Protein AF-A0A952VHV8-F1 (afdb_monomer_lite)

Structure (mmCIF, N/CA/C/O backbone):
data_AF-A0A952VHV8-F1
#
_entry.id   AF-A0A952VHV8-F1
#
loop_
_atom_site.group_PDB
_atom_site.id
_atom_site.type_symbol
_atom_site.label_atom_id
_atom_site.label_alt_id
_atom_site.label_comp_id
_atom_site.label_asym_id
_atom_site.label_entity_id
_atom_site.label_seq_id
_atom_site.pdbx_PDB_ins_code
_atom_site.Cartn_x
_atom_site.Cartn_y
_atom_site.Cartn_z
_atom_site.occupancy
_atom_site.B_iso_or_equiv
_atom_site.auth_seq_id
_atom_site.auth_comp_id
_atom_site.auth_asym_id
_atom_site.auth_atom_id
_atom_site.pdbx_PDB_model_num
ATOM 1 N N . MET A 1 1 ? 63.352 -6.895 6.132 1.00 47.59 1 MET A N 1
ATOM 2 C CA . MET A 1 1 ? 62.675 -5.693 6.660 1.00 47.59 1 MET A CA 1
ATOM 3 C C . MET A 1 1 ? 61.220 -6.071 6.892 1.00 47.59 1 MET A C 1
ATOM 5 O O . MET A 1 1 ? 60.550 -6.477 5.952 1.00 47.59 1 MET A O 1
ATOM 9 N N . THR A 1 2 ? 60.814 -6.186 8.151 1.00 47.06 2 THR A N 1
ATOM 10 C CA . THR A 1 2 ? 59.639 -6.957 8.587 1.00 47.06 2 THR A CA 1
ATOM 11 C C . THR A 1 2 ? 58.365 -6.109 8.558 1.00 47.06 2 THR A C 1
ATOM 13 O O . THR A 1 2 ? 58.356 -4.960 8.984 1.00 47.06 2 THR A O 1
ATOM 16 N N . ILE A 1 3 ? 57.252 -6.713 8.123 1.00 51.38 3 ILE A N 1
ATOM 17 C CA . ILE A 1 3 ? 55.884 -6.143 8.030 1.00 51.38 3 ILE A CA 1
ATOM 18 C C . ILE A 1 3 ? 55.416 -5.441 9.331 1.00 51.38 3 ILE A C 1
ATOM 20 O O . ILE A 1 3 ? 54.498 -4.625 9.322 1.00 51.38 3 ILE A O 1
ATOM 24 N N . ARG A 1 4 ? 56.085 -5.717 10.455 1.00 50.25 4 ARG A N 1
ATOM 25 C CA . ARG A 1 4 ? 55.795 -5.193 11.791 1.00 50.25 4 ARG A CA 1
ATOM 26 C C . ARG A 1 4 ? 56.150 -3.709 11.976 1.00 50.25 4 ARG A C 1
ATOM 28 O O . ARG A 1 4 ? 55.466 -3.045 12.747 1.00 50.25 4 ARG A O 1
ATOM 35 N N . GLU A 1 5 ? 57.134 -3.168 11.254 1.00 53.62 5 GLU A N 1
ATOM 36 C CA . GLU A 1 5 ? 57.463 -1.726 11.311 1.00 53.62 5 GLU A CA 1
ATOM 37 C C . GLU A 1 5 ? 56.437 -0.866 10.552 1.00 53.62 5 GLU A C 1
ATOM 39 O O . GLU A 1 5 ? 56.162 0.270 10.937 1.00 53.62 5 GLU A O 1
ATOM 44 N N . ASN A 1 6 ? 55.748 -1.451 9.565 1.00 54.97 6 ASN A N 1
ATOM 45 C CA . ASN A 1 6 ? 54.695 -0.783 8.795 1.00 54.97 6 ASN A CA 1
ATOM 46 C C . ASN A 1 6 ? 53.305 -0.803 9.463 1.00 54.97 6 ASN A C 1
ATOM 48 O O . ASN A 1 6 ? 52.358 -0.236 8.925 1.00 54.97 6 ASN A O 1
ATOM 52 N N . ALA A 1 7 ? 53.140 -1.422 10.633 1.00 56.94 7 ALA A N 1
ATOM 53 C CA . ALA A 1 7 ? 51.842 -1.451 11.315 1.00 56.94 7 ALA A CA 1
ATOM 54 C C . ALA A 1 7 ? 51.531 -0.141 12.065 1.00 56.94 7 ALA A C 1
ATOM 56 O O . ALA A 1 7 ? 50.366 0.221 12.238 1.00 56.94 7 ALA A O 1
ATOM 57 N N . ASN A 1 8 ? 52.564 0.588 12.501 1.00 60.81 8 ASN A N 1
ATOM 58 C CA . ASN A 1 8 ? 52.384 1.786 13.319 1.00 60.81 8 ASN A CA 1
ATOM 59 C C . ASN A 1 8 ? 51.885 2.979 12.499 1.00 60.81 8 ASN A C 1
ATOM 61 O O . ASN A 1 8 ? 50.952 3.648 12.933 1.00 60.81 8 ASN A O 1
ATOM 65 N N . TRP A 1 9 ? 52.420 3.211 11.295 1.00 66.44 9 TRP A N 1
ATOM 66 C CA . TRP A 1 9 ? 51.916 4.290 10.435 1.00 66.44 9 TRP A CA 1
ATOM 67 C C . TRP A 1 9 ? 50.469 4.028 9.996 1.00 66.44 9 TRP A C 1
ATOM 69 O O . TRP A 1 9 ? 49.661 4.951 9.986 1.00 66.44 9 TRP A O 1
ATOM 79 N N . LEU A 1 10 ? 50.105 2.763 9.745 1.00 59.84 10 LEU A N 1
ATOM 80 C CA . LEU A 1 10 ? 48.733 2.379 9.414 1.00 59.84 10 LEU A CA 1
ATOM 81 C C . LEU A 1 10 ? 47.762 2.677 10.566 1.00 59.84 10 LEU A C 1
ATOM 83 O O . LEU A 1 10 ? 46.643 3.128 10.333 1.00 59.84 10 LEU A O 1
ATOM 87 N N . ARG A 1 11 ? 48.201 2.480 11.818 1.00 62.91 11 ARG A N 1
ATOM 88 C CA . ARG A 1 11 ? 47.434 2.875 13.009 1.00 62.91 11 ARG A CA 1
ATOM 89 C C . ARG A 1 11 ? 47.270 4.389 13.104 1.00 62.91 11 ARG A C 1
ATOM 91 O O . ARG A 1 11 ? 46.178 4.837 13.427 1.00 62.91 11 ARG A O 1
ATOM 98 N N . TYR A 1 12 ? 48.303 5.171 12.798 1.00 70.31 12 TYR A N 1
ATOM 99 C CA . TYR A 1 12 ? 48.188 6.633 12.770 1.00 70.31 12 TYR A CA 1
ATOM 100 C C . TYR A 1 12 ? 47.233 7.117 11.678 1.00 70.31 12 TYR A C 1
ATOM 102 O O . TYR A 1 12 ? 46.387 7.960 11.951 1.00 70.31 12 TYR A O 1
ATOM 110 N N . VAL A 1 13 ? 47.301 6.542 10.476 1.00 71.44 13 VAL A N 1
ATOM 111 C CA . VAL A 1 13 ? 46.358 6.850 9.391 1.00 71.44 13 VAL A CA 1
ATOM 112 C C . VAL A 1 13 ? 44.932 6.485 9.798 1.00 71.44 13 VAL A C 1
ATOM 114 O O . VAL A 1 13 ? 44.026 7.294 9.624 1.00 71.44 13 VAL A O 1
ATOM 117 N N . PHE A 1 14 ? 44.736 5.320 10.421 1.00 71.38 14 PHE A N 1
ATOM 118 C CA . PHE A 1 14 ? 43.434 4.904 10.939 1.00 71.38 14 PHE A CA 1
ATOM 119 C C . PHE A 1 14 ? 42.884 5.890 11.979 1.00 71.38 14 PHE A C 1
ATOM 121 O O . PHE A 1 14 ? 41.736 6.310 11.857 1.00 71.38 14 PHE A O 1
ATOM 128 N N . TRP A 1 15 ? 43.702 6.307 12.952 1.00 70.94 15 TRP A N 1
ATOM 129 C CA . TRP A 1 15 ? 43.297 7.270 13.981 1.00 70.94 15 TRP A CA 1
ATOM 130 C C . TRP A 1 15 ? 43.052 8.679 13.429 1.00 70.94 15 TRP A C 1
ATOM 132 O O . TRP A 1 15 ? 42.123 9.349 13.869 1.00 70.94 15 TRP A O 1
ATOM 142 N N . CYS A 1 16 ? 43.812 9.123 12.426 1.00 68.69 16 CYS A N 1
ATOM 143 C CA . CYS A 1 16 ? 43.545 10.389 11.744 1.00 68.69 16 CYS A CA 1
ATOM 144 C C . CYS A 1 16 ? 42.233 10.342 10.946 1.00 68.69 16 CYS A C 1
ATOM 146 O O . CYS A 1 16 ? 41.473 11.309 10.966 1.00 68.69 16 CYS A O 1
ATOM 148 N N . CYS A 1 17 ? 41.925 9.221 10.285 1.00 67.75 17 CYS A N 1
ATOM 149 C CA . CYS A 1 17 ? 40.662 9.043 9.568 1.00 67.75 17 CYS A CA 1
ATOM 150 C C . CYS A 1 17 ? 39.460 8.978 10.519 1.00 67.75 17 CYS A C 1
ATOM 152 O O . CYS A 1 17 ? 38.445 9.618 10.248 1.00 67.75 17 CYS A O 1
ATOM 154 N N . THR A 1 18 ? 39.561 8.260 11.642 1.00 65.38 18 THR A N 1
ATOM 155 C CA . THR A 1 18 ? 38.481 8.212 12.641 1.00 65.38 18 THR A CA 1
ATOM 156 C C . THR A 1 18 ? 38.291 9.549 13.347 1.00 65.38 18 THR A C 1
ATOM 158 O O . THR A 1 18 ? 37.149 9.946 13.563 1.00 65.38 18 THR A O 1
ATOM 161 N N . PHE A 1 19 ? 39.362 10.291 13.634 1.00 70.50 19 PHE A N 1
ATOM 162 C CA . PHE A 1 19 ? 39.258 11.634 14.209 1.00 70.50 19 PHE A CA 1
ATOM 163 C C . PHE A 1 19 ? 38.662 12.645 13.215 1.00 70.50 19 PHE A C 1
ATOM 165 O O . PHE A 1 19 ? 37.807 13.445 13.590 1.00 70.50 19 PHE A O 1
ATOM 172 N N . GLY A 1 20 ? 39.030 12.562 11.931 1.00 71.12 20 GLY A N 1
ATOM 173 C CA . GLY A 1 20 ? 38.427 13.367 10.864 1.00 71.12 20 GLY A CA 1
ATOM 174 C C . GLY A 1 20 ? 36.935 13.078 10.670 1.00 71.12 20 GLY A C 1
ATOM 175 O O . GLY A 1 20 ? 36.141 14.008 10.543 1.00 71.12 20 GLY A O 1
ATOM 176 N N . LEU A 1 21 ? 36.532 11.804 10.728 1.00 63.56 21 LEU A N 1
ATOM 177 C CA . LEU A 1 21 ? 35.125 11.389 10.696 1.00 63.56 21 LEU A CA 1
ATOM 178 C C . LEU A 1 21 ? 34.354 11.823 11.947 1.00 63.56 21 LEU A C 1
ATOM 180 O O . LEU A 1 21 ? 33.203 12.233 11.830 1.00 63.56 21 LEU A O 1
ATOM 184 N N . ALA A 1 22 ? 34.977 11.782 13.127 1.00 60.94 22 ALA A N 1
ATOM 185 C CA . ALA A 1 22 ? 34.370 12.267 14.364 1.00 60.94 22 ALA A CA 1
ATOM 186 C C . ALA A 1 22 ? 34.144 13.787 14.324 1.00 60.94 22 ALA A C 1
ATOM 188 O O . ALA A 1 22 ? 33.074 14.252 14.703 1.00 60.94 22 ALA A O 1
ATOM 189 N N . LEU A 1 23 ? 35.099 14.561 13.798 1.00 63.84 23 LEU A N 1
ATOM 190 C CA . LEU A 1 23 ? 34.943 16.005 13.596 1.00 63.84 23 LEU A CA 1
ATOM 191 C C . LEU A 1 23 ? 33.861 16.340 12.558 1.00 63.84 23 LEU A C 1
ATOM 193 O O . LEU A 1 23 ? 33.058 17.242 12.791 1.00 63.84 23 LEU A O 1
ATOM 197 N N . LEU A 1 24 ? 33.787 15.582 11.458 1.00 54.94 24 LEU A N 1
ATOM 198 C CA . LEU A 1 24 ? 32.719 15.700 10.456 1.00 54.94 24 LEU A CA 1
ATOM 199 C C . LEU A 1 24 ? 31.342 15.336 11.021 1.00 54.94 24 LEU A C 1
ATOM 201 O O . LEU A 1 24 ? 30.353 15.980 10.678 1.00 54.94 24 LEU A O 1
ATOM 205 N N . ALA A 1 25 ? 31.267 14.330 11.893 1.00 55.31 25 ALA A N 1
ATOM 206 C CA . ALA A 1 25 ? 30.037 13.985 12.592 1.00 55.31 25 ALA A CA 1
ATOM 207 C C . ALA A 1 25 ? 29.630 15.111 13.554 1.00 55.31 25 ALA A C 1
ATOM 209 O O . ALA A 1 25 ? 28.488 15.548 13.514 1.00 55.31 25 ALA A O 1
ATOM 210 N N . ILE A 1 26 ? 30.562 15.657 14.342 1.00 54.91 26 ILE A N 1
ATOM 211 C CA . ILE A 1 26 ? 30.283 16.741 15.299 1.00 54.91 26 ILE A CA 1
ATOM 212 C C . ILE A 1 26 ? 29.841 18.033 14.590 1.00 54.91 26 ILE A C 1
ATOM 214 O O . ILE A 1 26 ? 28.918 18.688 15.065 1.00 54.91 26 ILE A O 1
ATOM 218 N N . GLN A 1 27 ? 30.426 18.386 13.438 1.00 53.28 27 GLN A N 1
ATOM 219 C CA . GLN A 1 27 ? 29.969 19.544 12.653 1.00 53.28 27 GLN A CA 1
ATOM 220 C C . GLN A 1 27 ? 28.573 19.353 12.038 1.00 53.28 27 GLN A C 1
ATOM 222 O O . GLN A 1 27 ? 27.850 20.334 11.882 1.00 53.28 27 GLN A O 1
ATOM 227 N N . ASN A 1 28 ? 28.170 18.116 11.728 1.00 47.66 28 ASN A N 1
ATOM 228 C CA . ASN A 1 28 ? 26.873 17.811 11.110 1.00 47.66 28 ASN A CA 1
ATOM 229 C C . ASN A 1 28 ? 25.782 17.377 12.107 1.00 47.66 28 ASN A C 1
ATOM 231 O O . ASN A 1 28 ? 24.625 17.253 11.723 1.00 47.66 28 ASN A O 1
ATOM 235 N N . VAL A 1 29 ? 26.099 17.226 13.398 1.00 48.19 29 VAL A N 1
ATOM 236 C CA . VAL A 1 29 ? 25.110 17.027 14.482 1.00 48.19 29 VAL A CA 1
ATOM 237 C C . VAL A 1 29 ? 24.209 18.265 14.681 1.00 48.19 29 VAL A C 1
ATOM 239 O O . VAL A 1 29 ? 23.227 18.210 15.413 1.00 48.19 29 VAL A O 1
ATOM 242 N N . VAL A 1 30 ? 24.473 19.367 13.968 1.00 47.69 30 VAL A N 1
ATOM 243 C CA . VAL A 1 30 ? 23.582 20.540 13.893 1.00 47.69 30 VAL A CA 1
ATOM 244 C C . VAL A 1 30 ? 22.487 20.397 12.816 1.00 47.69 30 VAL A C 1
ATOM 246 O O . VAL A 1 30 ? 21.531 21.169 12.826 1.00 47.69 30 VAL A O 1
ATOM 249 N N . SER A 1 31 ? 22.540 19.399 11.924 1.00 46.44 31 SER A N 1
ATOM 250 C CA . SER A 1 31 ? 21.459 19.137 10.962 1.00 46.44 31 SER A CA 1
ATOM 251 C C . SER A 1 31 ? 20.678 17.875 11.330 1.00 46.44 31 SER A C 1
ATOM 253 O O . SER A 1 31 ? 21.165 16.753 11.202 1.00 46.44 31 SER A O 1
ATOM 255 N N . SER A 1 32 ? 19.453 18.106 11.789 1.00 46.38 32 SER A N 1
ATOM 256 C CA . SER A 1 32 ? 18.410 17.131 12.101 1.00 46.38 32 SER A CA 1
ATOM 257 C C . SER A 1 32 ? 17.952 16.358 10.856 1.00 46.38 32 SER A C 1
ATOM 259 O O . SER A 1 32 ? 16.918 16.694 10.290 1.00 46.38 32 SER A O 1
ATOM 261 N N . ASP A 1 33 ? 18.684 15.322 10.444 1.00 48.97 33 ASP A N 1
ATOM 262 C CA . ASP A 1 33 ? 18.188 14.346 9.465 1.00 48.97 33 ASP A CA 1
ATOM 263 C C . ASP A 1 33 ? 18.567 12.907 9.862 1.00 48.97 33 ASP A C 1
ATOM 265 O O . ASP A 1 33 ? 19.739 12.512 9.871 1.00 48.97 33 ASP A O 1
ATOM 269 N N . ASP A 1 34 ? 17.535 12.095 10.119 1.00 51.19 34 ASP A N 1
ATOM 270 C CA . ASP A 1 34 ? 17.544 10.662 10.479 1.00 51.19 34 ASP A CA 1
ATOM 271 C C . ASP A 1 34 ? 18.253 9.729 9.478 1.00 51.19 34 ASP A C 1
ATOM 273 O O . ASP A 1 34 ? 18.330 8.507 9.670 1.00 51.19 34 ASP A O 1
ATOM 277 N N . ASP A 1 35 ? 18.763 10.269 8.377 1.00 51.81 35 ASP A N 1
ATOM 278 C CA . ASP A 1 35 ? 19.461 9.516 7.341 1.00 51.81 35 ASP A CA 1
ATOM 279 C C . ASP A 1 35 ? 20.982 9.494 7.541 1.00 51.81 35 ASP A C 1
ATOM 281 O O . ASP A 1 35 ? 21.644 8.533 7.135 1.00 51.81 35 ASP A O 1
ATOM 285 N N . ILE A 1 36 ? 21.547 10.458 8.274 1.00 53.34 36 ILE A N 1
ATOM 286 C CA . ILE A 1 36 ? 22.997 10.525 8.514 1.00 53.34 36 ILE A CA 1
ATOM 287 C C . ILE A 1 36 ? 23.440 9.426 9.492 1.00 53.34 36 ILE A C 1
ATOM 289 O O . ILE A 1 36 ? 24.459 8.765 9.264 1.00 53.34 36 ILE A O 1
ATOM 293 N N . GLY A 1 37 ? 22.636 9.131 10.520 1.00 52.41 37 GLY A N 1
ATOM 294 C CA . GLY A 1 37 ? 22.909 8.042 11.467 1.00 52.41 37 GLY A CA 1
ATOM 295 C C . GLY A 1 37 ? 22.991 6.662 10.798 1.00 52.41 37 GLY A C 1
ATOM 296 O O . GLY A 1 37 ? 23.842 5.843 11.150 1.00 52.41 37 GLY A O 1
ATOM 297 N N . LYS A 1 38 ? 22.177 6.423 9.761 1.00 51.12 38 LYS A N 1
ATOM 298 C CA . LYS A 1 38 ? 22.157 5.165 8.988 1.00 51.12 38 LYS A CA 1
ATOM 299 C C . LYS A 1 38 ? 23.387 5.011 8.090 1.00 51.12 38 LYS A C 1
ATOM 301 O O . LYS A 1 38 ? 23.905 3.900 7.934 1.00 51.12 38 LYS A O 1
ATOM 306 N N . ILE A 1 39 ? 23.872 6.119 7.525 1.00 54.97 39 ILE A N 1
ATOM 307 C CA . ILE A 1 39 ? 25.090 6.156 6.705 1.00 54.97 39 ILE A CA 1
ATOM 308 C C . ILE A 1 39 ? 26.315 5.895 7.587 1.00 54.97 39 ILE A C 1
ATOM 310 O O . ILE A 1 39 ? 27.121 5.019 7.269 1.00 54.97 39 ILE A O 1
ATOM 314 N N . ILE A 1 40 ? 26.414 6.576 8.733 1.00 57.31 40 ILE A N 1
ATOM 315 C CA . ILE A 1 40 ? 27.513 6.389 9.690 1.00 57.31 40 ILE A CA 1
ATOM 316 C C . ILE A 1 40 ? 27.512 4.958 10.240 1.00 57.31 40 ILE A C 1
ATOM 318 O O . ILE A 1 40 ? 28.560 4.314 10.248 1.00 57.31 40 ILE A O 1
ATOM 322 N N . GLY A 1 41 ? 26.348 4.420 10.618 1.00 55.06 41 GLY A N 1
ATOM 323 C CA . GLY A 1 41 ? 26.222 3.044 11.106 1.00 55.06 41 GLY A CA 1
ATOM 324 C C . GLY A 1 41 ? 26.659 1.992 10.081 1.00 55.06 41 GLY A C 1
ATOM 325 O O . GLY A 1 41 ? 27.325 1.022 10.439 1.00 55.06 41 GLY A O 1
ATOM 326 N N . SER A 1 42 ? 26.368 2.207 8.796 1.00 49.91 42 SER A N 1
ATOM 327 C CA . SER A 1 42 ? 26.793 1.282 7.736 1.00 49.91 42 SER A CA 1
ATOM 328 C C . SER A 1 42 ? 28.289 1.368 7.433 1.00 49.91 42 SER A C 1
ATOM 330 O O . SER A 1 42 ? 28.923 0.345 7.176 1.00 49.91 42 SER A O 1
ATOM 332 N N . ILE A 1 43 ? 28.873 2.568 7.502 1.00 53.56 43 ILE A N 1
ATOM 333 C CA . ILE A 1 43 ? 30.320 2.765 7.342 1.00 53.56 43 ILE A CA 1
ATOM 334 C C . ILE A 1 43 ? 31.072 2.131 8.522 1.00 53.56 43 ILE A C 1
ATOM 336 O O . ILE A 1 43 ? 32.046 1.409 8.304 1.00 53.56 43 ILE A O 1
ATOM 340 N N . LEU A 1 44 ? 30.590 2.312 9.759 1.00 54.66 44 LEU A N 1
ATOM 341 C CA . LEU A 1 44 ? 31.164 1.672 10.948 1.00 54.66 44 LEU A CA 1
ATOM 342 C C . LEU A 1 44 ? 31.027 0.143 10.904 1.00 54.66 44 LEU A C 1
ATOM 344 O O . LEU A 1 44 ? 31.978 -0.561 11.235 1.00 54.66 44 LEU A O 1
ATOM 348 N N . GLY A 1 45 ? 29.874 -0.379 10.475 1.00 52.69 45 GLY A N 1
ATOM 349 C CA . GLY A 1 45 ? 29.627 -1.820 10.353 1.00 52.69 45 GLY A CA 1
ATOM 350 C C . GLY A 1 45 ? 30.528 -2.496 9.315 1.00 52.69 45 GLY A C 1
ATOM 351 O O . GLY A 1 45 ? 31.096 -3.556 9.587 1.00 52.69 45 GLY A O 1
ATOM 352 N N . ALA A 1 46 ? 30.736 -1.845 8.166 1.00 51.78 46 ALA A N 1
ATOM 353 C CA . ALA A 1 46 ? 31.651 -2.320 7.131 1.00 51.78 46 ALA A CA 1
ATOM 354 C C . ALA A 1 46 ? 33.119 -2.295 7.594 1.00 51.78 46 ALA A C 1
ATOM 356 O O . ALA A 1 46 ? 33.867 -3.227 7.301 1.00 51.78 46 ALA A O 1
ATOM 357 N N . LEU A 1 47 ? 33.519 -1.261 8.345 1.00 51.78 47 LEU A N 1
ATOM 358 C CA . LEU A 1 47 ? 34.889 -1.098 8.843 1.00 51.78 47 LEU A CA 1
ATOM 359 C C . LEU A 1 47 ? 35.229 -2.008 10.032 1.00 51.78 47 LEU A C 1
ATOM 361 O O . LEU A 1 47 ? 36.359 -2.484 10.114 1.00 51.78 47 LEU A O 1
ATOM 365 N N . LEU A 1 48 ? 34.291 -2.246 10.953 1.00 51.47 48 LEU A N 1
ATOM 366 C CA . LEU A 1 48 ? 34.556 -2.989 12.193 1.00 51.47 48 LEU A CA 1
ATOM 367 C C . LEU A 1 48 ? 34.306 -4.494 12.074 1.00 51.47 48 LEU A C 1
ATOM 369 O O . LEU A 1 48 ? 34.972 -5.268 12.756 1.00 51.47 48 LEU A O 1
ATOM 373 N N . PHE A 1 49 ? 33.368 -4.919 11.224 1.00 48.91 49 PHE A N 1
ATOM 374 C CA . PHE A 1 49 ? 32.915 -6.313 11.194 1.00 48.91 49 PHE A CA 1
ATOM 375 C C . PHE A 1 49 ? 33.053 -6.990 9.827 1.00 48.91 49 PHE A C 1
ATOM 377 O O . PHE A 1 49 ? 32.689 -8.155 9.696 1.00 48.91 49 PHE A O 1
ATOM 384 N N . GLY A 1 50 ? 33.578 -6.303 8.804 1.00 36.78 50 GLY A N 1
ATOM 385 C CA . GLY A 1 50 ? 33.783 -6.887 7.471 1.00 36.78 50 GLY A CA 1
ATOM 386 C C . GLY A 1 50 ? 32.490 -7.303 6.754 1.00 36.78 50 GLY A C 1
ATOM 387 O O . GLY A 1 50 ? 32.546 -7.969 5.723 1.00 36.78 50 GLY A O 1
ATOM 388 N N . PHE A 1 51 ? 31.323 -6.909 7.269 1.00 39.94 51 PHE A N 1
ATOM 389 C CA . PHE A 1 51 ? 30.030 -7.141 6.638 1.00 39.94 51 PHE A CA 1
ATOM 390 C C . PHE A 1 51 ? 29.580 -5.872 5.911 1.00 39.94 51 PHE A C 1
ATOM 392 O O . PHE A 1 51 ? 29.127 -4.908 6.523 1.00 39.94 51 PHE A O 1
ATOM 399 N N . SER A 1 52 ? 29.668 -5.876 4.580 1.00 39.38 52 SER A N 1
ATOM 400 C CA . SER A 1 52 ? 29.001 -4.885 3.734 1.00 39.38 52 SER A CA 1
ATOM 401 C C . SER A 1 52 ? 27.563 -5.338 3.463 1.00 39.38 52 SER A C 1
ATOM 403 O O . SER A 1 52 ? 27.300 -6.080 2.516 1.00 39.38 52 SER A O 1
ATOM 405 N N . GLY A 1 53 ? 26.624 -4.919 4.305 1.00 33.62 53 GLY A N 1
ATOM 406 C CA . GLY A 1 53 ? 25.200 -5.175 4.110 1.00 33.62 53 GLY A CA 1
ATOM 407 C C . GLY A 1 53 ? 24.391 -3.904 4.308 1.00 33.62 53 GLY A C 1
ATOM 408 O O . GLY A 1 53 ? 23.920 -3.648 5.408 1.00 33.62 53 GLY A O 1
ATOM 409 N N . PHE A 1 54 ? 24.209 -3.117 3.247 1.00 34.72 54 PHE A N 1
ATOM 410 C CA . PHE A 1 54 ? 23.207 -2.053 3.243 1.00 34.72 54 PHE A CA 1
ATOM 411 C C . PHE A 1 54 ? 21.843 -2.675 2.939 1.00 34.72 54 PHE A C 1
ATOM 413 O O . PHE A 1 54 ? 21.611 -3.184 1.841 1.00 34.72 54 PHE A O 1
ATOM 420 N N . VAL A 1 55 ? 20.931 -2.626 3.905 1.00 41.62 55 VAL A N 1
ATOM 421 C CA . VAL A 1 55 ? 19.524 -2.982 3.710 1.00 41.62 55 VAL A CA 1
ATOM 422 C C . VAL A 1 55 ? 18.726 -1.688 3.686 1.00 41.62 55 VAL A C 1
ATOM 424 O O . VAL A 1 55 ? 18.370 -1.173 4.737 1.00 41.62 55 VAL A O 1
ATOM 427 N N . PHE A 1 56 ? 18.436 -1.162 2.493 1.00 33.50 56 PHE A N 1
ATOM 428 C CA . PHE A 1 56 ? 17.407 -0.133 2.329 1.00 33.50 56 PHE A CA 1
ATOM 429 C C . PHE A 1 56 ? 16.586 -0.327 1.045 1.00 33.50 56 PHE A C 1
ATOM 431 O O . PHE A 1 56 ? 17.125 -0.448 -0.052 1.00 33.50 56 PHE A O 1
ATOM 438 N N . LYS A 1 57 ? 15.259 -0.298 1.251 1.00 46.44 57 LYS A N 1
ATOM 439 C CA . LYS A 1 57 ? 14.124 -0.216 0.309 1.00 46.44 57 LYS A CA 1
ATOM 440 C C . LYS A 1 57 ? 13.922 -1.424 -0.612 1.00 46.44 57 LYS A C 1
ATOM 442 O O . LYS A 1 57 ? 14.478 -1.561 -1.695 1.00 46.44 57 LYS A O 1
ATOM 447 N N . THR A 1 58 ? 13.043 -2.305 -0.157 1.00 50.94 58 THR A N 1
ATOM 448 C CA . THR A 1 58 ? 12.893 -3.687 -0.610 1.00 50.94 58 THR A CA 1
ATOM 449 C C . THR A 1 58 ? 11.767 -3.884 -1.619 1.00 50.94 58 THR A C 1
ATOM 451 O O . THR A 1 58 ? 11.218 -4.973 -1.675 1.00 50.94 58 THR A O 1
ATOM 454 N N . HIS A 1 59 ? 11.428 -2.874 -2.428 1.00 58.03 59 HIS A N 1
ATOM 455 C CA . HIS A 1 59 ? 10.491 -3.024 -3.547 1.00 58.03 59 HIS A CA 1
ATOM 456 C C . HIS A 1 59 ? 11.036 -2.306 -4.781 1.00 58.03 59 HIS A C 1
ATOM 458 O O . HIS A 1 59 ? 11.062 -1.078 -4.838 1.00 58.03 59 HIS A O 1
ATOM 464 N N . LYS A 1 60 ? 11.479 -3.067 -5.784 1.00 70.94 60 LYS A N 1
ATOM 465 C CA . LYS A 1 60 ? 11.751 -2.525 -7.118 1.00 70.94 60 LYS A CA 1
ATOM 466 C C . LYS A 1 60 ? 10.536 -2.807 -7.990 1.00 70.94 60 LYS A C 1
ATOM 468 O O . LYS A 1 60 ? 10.274 -3.967 -8.297 1.00 70.94 60 LYS A O 1
ATOM 473 N N . VAL A 1 61 ? 9.816 -1.756 -8.372 1.00 78.44 61 VAL A N 1
ATOM 474 C CA . VAL A 1 61 ? 8.731 -1.835 -9.355 1.00 78.44 61 VAL A CA 1
ATOM 475 C C . VAL A 1 61 ? 9.304 -1.483 -10.723 1.00 78.44 61 VAL A C 1
ATOM 477 O O . VAL A 1 61 ? 9.905 -0.423 -10.889 1.00 78.44 61 VAL A O 1
ATOM 480 N N . VAL A 1 62 ? 9.160 -2.375 -11.697 1.00 82.94 62 VAL A N 1
ATOM 481 C CA . VAL A 1 62 ? 9.603 -2.156 -13.078 1.00 82.94 62 VAL A CA 1
ATOM 482 C C . VAL A 1 62 ? 8.425 -2.379 -14.011 1.00 82.94 62 VAL A C 1
ATOM 484 O O . VAL A 1 62 ? 7.877 -3.477 -14.063 1.00 82.94 62 VAL A O 1
ATOM 487 N N . PHE A 1 63 ? 8.069 -1.348 -14.768 1.00 83.44 63 PHE A N 1
ATOM 488 C CA . PHE A 1 63 ? 7.056 -1.424 -15.814 1.00 83.44 63 PHE A CA 1
ATOM 489 C C . PHE A 1 63 ? 7.745 -1.742 -17.143 1.00 83.44 63 PHE A C 1
ATOM 491 O O . PHE A 1 63 ? 8.559 -0.959 -17.627 1.00 83.44 63 PHE A O 1
ATOM 498 N N . ASP A 1 64 ? 7.440 -2.899 -17.723 1.00 84.88 64 ASP A N 1
ATOM 499 C CA . ASP A 1 64 ? 7.880 -3.277 -19.065 1.00 84.88 64 ASP A CA 1
ATOM 500 C C . ASP A 1 64 ? 6.738 -2.993 -20.046 1.00 84.88 64 ASP A C 1
ATOM 502 O O . ASP A 1 64 ? 5.787 -3.771 -20.151 1.00 84.88 64 ASP A O 1
ATOM 506 N N . LEU A 1 65 ? 6.821 -1.850 -20.734 1.00 86.00 65 LEU A N 1
ATOM 507 C CA . LEU A 1 65 ? 5.798 -1.388 -21.679 1.00 86.00 65 LEU A CA 1
ATOM 508 C C . LEU A 1 65 ? 5.706 -2.279 -22.924 1.00 86.00 65 LEU A C 1
ATOM 510 O O . LEU A 1 65 ? 4.617 -2.469 -23.461 1.00 86.00 65 LEU A O 1
ATOM 514 N N . ASN A 1 66 ? 6.828 -2.865 -23.352 1.00 85.06 66 ASN A N 1
ATOM 515 C CA . ASN A 1 66 ? 6.876 -3.725 -24.534 1.00 85.06 66 ASN A CA 1
ATOM 516 C C . ASN A 1 66 ? 6.163 -5.050 -24.271 1.00 85.06 66 ASN A C 1
ATOM 518 O O . ASN A 1 66 ? 5.435 -5.553 -25.122 1.00 85.06 66 ASN A O 1
ATOM 522 N N . ARG A 1 67 ? 6.367 -5.614 -23.075 1.00 84.88 67 ARG A N 1
ATOM 523 C CA . ARG A 1 67 ? 5.728 -6.869 -22.656 1.00 84.88 67 ARG A CA 1
ATOM 524 C C . ARG A 1 67 ? 4.387 -6.662 -21.955 1.00 84.88 67 ARG A C 1
ATOM 526 O O . ARG A 1 67 ? 3.718 -7.648 -21.670 1.00 84.88 67 ARG A O 1
ATOM 533 N N . ARG A 1 68 ? 4.000 -5.410 -21.676 1.00 87.94 68 ARG A N 1
ATOM 534 C CA . ARG A 1 68 ? 2.822 -5.038 -20.874 1.00 87.94 68 ARG A CA 1
ATOM 535 C C . ARG A 1 68 ? 2.771 -5.783 -19.536 1.00 87.94 68 ARG A C 1
ATOM 537 O O . ARG A 1 68 ? 1.748 -6.356 -19.162 1.00 87.94 68 ARG A O 1
ATOM 544 N N . THR A 1 69 ? 3.896 -5.790 -18.820 1.00 89.19 69 THR A N 1
ATOM 545 C CA . THR A 1 69 ? 4.022 -6.461 -17.514 1.00 89.19 69 THR A CA 1
ATOM 546 C C . THR A 1 69 ? 4.620 -5.546 -16.455 1.00 89.19 69 THR A C 1
ATOM 548 O O . THR A 1 69 ? 5.522 -4.761 -16.745 1.00 89.19 69 THR A O 1
ATOM 551 N N . ILE A 1 70 ? 4.166 -5.689 -15.215 1.00 86.81 70 ILE A N 1
ATOM 552 C CA . ILE A 1 70 ? 4.718 -5.047 -14.024 1.00 86.81 70 ILE A CA 1
ATOM 553 C C . ILE A 1 70 ? 5.512 -6.105 -13.269 1.00 86.81 70 ILE A C 1
ATOM 555 O O . ILE A 1 70 ? 4.976 -7.142 -12.889 1.00 86.81 70 ILE A O 1
ATOM 559 N N . ARG A 1 71 ? 6.799 -5.859 -13.046 1.00 85.81 71 ARG A N 1
ATOM 560 C CA . ARG A 1 71 ? 7.648 -6.710 -12.212 1.00 85.81 71 ARG A CA 1
ATOM 561 C C . ARG A 1 71 ? 7.866 -6.047 -10.871 1.00 85.81 71 ARG A C 1
ATOM 563 O O . ARG A 1 71 ? 8.377 -4.932 -10.800 1.00 85.81 71 ARG A O 1
ATOM 570 N N . LEU A 1 72 ? 7.524 -6.771 -9.823 1.00 83.12 72 LEU A N 1
ATOM 571 C CA . LEU A 1 72 ? 7.706 -6.373 -8.443 1.00 83.12 72 LEU A CA 1
ATOM 572 C C . LEU A 1 72 ? 8.765 -7.273 -7.839 1.00 83.12 72 LEU A C 1
ATOM 574 O O . LEU A 1 72 ? 8.609 -8.489 -7.776 1.00 83.12 72 LEU A O 1
ATOM 578 N N . THR A 1 73 ? 9.880 -6.684 -7.438 1.00 79.56 73 THR A N 1
ATOM 579 C CA . THR A 1 73 ? 10.948 -7.409 -6.759 1.00 79.56 73 THR A CA 1
ATOM 580 C C . THR A 1 73 ? 10.968 -7.015 -5.298 1.00 79.56 73 THR A C 1
ATOM 582 O O . THR A 1 73 ? 11.344 -5.891 -4.964 1.00 79.56 73 THR A O 1
ATOM 585 N N . HIS A 1 74 ? 10.619 -7.971 -4.446 1.00 73.50 74 HIS A N 1
ATOM 586 C CA . HIS A 1 74 ? 10.709 -7.882 -3.002 1.00 73.50 74 HIS A CA 1
ATOM 587 C C . HIS A 1 74 ? 12.044 -8.457 -2.542 1.00 73.50 74 HIS A C 1
ATOM 589 O O . HIS A 1 74 ? 12.299 -9.651 -2.694 1.00 73.50 74 HIS A O 1
ATOM 595 N N . LYS A 1 75 ? 12.917 -7.626 -1.975 1.00 63.81 75 LYS A N 1
ATOM 596 C CA . LYS A 1 75 ? 14.173 -8.108 -1.381 1.00 63.81 75 LYS A CA 1
ATOM 597 C C . LYS A 1 75 ? 13.999 -8.308 0.120 1.00 63.81 75 LYS A C 1
ATOM 599 O O . LYS A 1 75 ? 14.088 -7.359 0.878 1.00 63.81 75 LYS A O 1
ATOM 604 N N . GLY A 1 76 ? 13.755 -9.531 0.564 1.00 60.47 76 GLY A N 1
ATOM 605 C CA . GLY A 1 76 ? 13.854 -9.895 1.977 1.00 60.47 76 GLY A CA 1
ATOM 606 C C . GLY A 1 76 ? 15.307 -10.092 2.426 1.00 60.47 76 GLY A C 1
ATOM 607 O O . GLY A 1 76 ? 16.225 -10.158 1.610 1.00 60.47 76 GLY A O 1
ATOM 608 N N . PHE A 1 77 ? 15.512 -10.254 3.737 1.00 46.78 77 PHE A N 1
ATOM 609 C CA . PHE A 1 77 ? 16.837 -10.436 4.353 1.00 46.78 77 PHE A CA 1
ATOM 610 C C . PHE A 1 77 ? 17.595 -11.684 3.845 1.00 46.78 77 PHE A C 1
ATOM 612 O O . PHE A 1 77 ? 18.821 -11.712 3.866 1.00 46.78 77 PHE A O 1
ATOM 619 N N . ARG A 1 78 ? 16.877 -12.717 3.371 1.00 51.75 78 ARG A N 1
ATOM 620 C CA . ARG A 1 78 ? 17.460 -13.965 2.826 1.00 51.75 78 ARG A CA 1
ATOM 621 C C . ARG A 1 78 ? 16.849 -14.444 1.507 1.00 51.75 78 ARG A C 1
ATOM 623 O O . ARG A 1 78 ? 17.347 -15.400 0.922 1.00 51.75 78 ARG A O 1
ATOM 630 N N . HIS A 1 79 ? 15.793 -13.792 1.025 1.00 58.62 79 HIS A N 1
ATOM 631 C CA . HIS A 1 79 ? 15.045 -14.235 -0.149 1.00 58.62 79 HIS A CA 1
ATOM 632 C C . HIS A 1 79 ? 14.665 -13.043 -1.013 1.00 58.62 79 HIS A C 1
ATOM 634 O O . HIS A 1 79 ? 14.228 -12.018 -0.499 1.00 58.62 79 HIS A O 1
ATOM 640 N N . THR A 1 80 ? 14.815 -13.182 -2.327 1.00 73.50 80 THR A N 1
ATOM 641 C CA . THR A 1 80 ? 14.242 -12.234 -3.284 1.00 73.50 80 THR A CA 1
ATOM 642 C C . THR A 1 80 ? 12.987 -12.873 -3.855 1.00 73.50 80 THR A C 1
ATOM 644 O O . THR A 1 80 ? 13.087 -13.866 -4.569 1.00 73.50 80 THR A O 1
ATOM 647 N N . ALA A 1 81 ? 11.818 -12.338 -3.515 1.00 74.25 81 ALA A N 1
ATOM 648 C CA . ALA A 1 81 ? 10.569 -12.735 -4.146 1.00 74.25 81 ALA A CA 1
ATOM 649 C C . ALA A 1 81 ? 10.322 -11.817 -5.343 1.00 74.25 81 ALA A C 1
ATOM 651 O O . ALA A 1 81 ? 10.467 -10.598 -5.245 1.00 74.25 81 ALA A O 1
ATOM 652 N N . GLN A 1 82 ? 9.987 -12.398 -6.488 1.00 81.88 82 GLN A N 1
ATOM 653 C CA . GLN A 1 82 ? 9.640 -11.642 -7.679 1.00 81.88 82 GLN A CA 1
ATOM 654 C C . GLN A 1 82 ? 8.228 -12.019 -8.097 1.00 81.88 82 GLN A C 1
ATOM 656 O O . GLN A 1 82 ? 7.939 -13.187 -8.337 1.00 81.88 82 GLN A O 1
ATOM 661 N N . GLN A 1 83 ? 7.378 -11.014 -8.215 1.00 83.25 83 GLN A N 1
ATOM 662 C CA . GLN A 1 83 ? 6.025 -11.141 -8.721 1.00 83.25 83 GLN A CA 1
ATOM 663 C C . GLN A 1 83 ? 5.947 -10.431 -10.069 1.00 83.25 83 GLN A C 1
ATOM 665 O O . GLN A 1 83 ? 6.549 -9.373 -10.266 1.00 83.25 83 GLN A O 1
ATOM 670 N N . THR A 1 84 ? 5.262 -11.044 -11.028 1.00 87.44 84 THR A N 1
ATOM 671 C CA . THR A 1 84 ? 5.012 -10.442 -12.341 1.00 87.44 84 THR A CA 1
ATOM 672 C C . THR A 1 84 ? 3.511 -10.374 -12.543 1.00 87.44 84 THR A C 1
ATOM 674 O O . THR A 1 84 ? 2.844 -11.394 -12.437 1.00 87.44 84 THR A O 1
ATOM 677 N N . ILE A 1 85 ? 3.008 -9.179 -12.829 1.00 88.00 85 ILE A N 1
ATOM 678 C CA . ILE A 1 85 ? 1.590 -8.885 -13.041 1.00 88.00 85 ILE A CA 1
ATOM 679 C C . ILE A 1 85 ? 1.429 -8.442 -14.491 1.00 88.00 85 ILE A C 1
ATOM 681 O O . ILE A 1 85 ? 2.232 -7.643 -14.984 1.00 88.00 85 ILE A O 1
ATOM 685 N N . LEU A 1 86 ? 0.425 -8.948 -15.201 1.00 89.75 86 LEU A N 1
ATOM 686 C CA . LEU A 1 86 ? 0.112 -8.467 -16.545 1.00 89.75 86 LEU A CA 1
ATOM 687 C C . LEU A 1 86 ? -0.719 -7.190 -16.442 1.00 89.75 86 LEU A C 1
ATOM 689 O O . LEU A 1 86 ? -1.573 -7.071 -15.572 1.00 89.75 86 LEU A O 1
ATOM 693 N N . PHE A 1 87 ? -0.531 -6.243 -17.361 1.00 90.38 87 PHE A N 1
ATOM 694 C CA . PHE A 1 87 ? -1.358 -5.027 -17.376 1.00 90.38 87 PHE A CA 1
ATOM 695 C C . PHE A 1 87 ? -2.848 -5.363 -17.526 1.00 90.38 87 PHE A C 1
ATOM 697 O O . PHE A 1 87 ? -3.683 -4.681 -16.954 1.00 90.38 87 PHE A O 1
ATOM 704 N N . ALA A 1 88 ? -3.166 -6.439 -18.253 1.00 89.69 88 ALA A N 1
ATOM 705 C CA . ALA A 1 88 ? -4.533 -6.916 -18.448 1.00 89.69 88 ALA A CA 1
ATOM 706 C C . ALA A 1 88 ? -5.195 -7.466 -17.171 1.00 89.69 88 ALA A C 1
ATOM 708 O O . ALA A 1 88 ? -6.417 -7.601 -17.140 1.00 89.69 88 ALA A O 1
ATOM 709 N N . ASP A 1 89 ? -4.405 -7.799 -16.148 1.00 92.19 89 ASP A N 1
ATOM 710 C CA . ASP A 1 89 ? -4.919 -8.290 -14.868 1.00 92.19 89 ASP A CA 1
ATOM 711 C C . ASP A 1 89 ? -5.221 -7.151 -13.893 1.00 92.19 89 ASP A C 1
ATOM 713 O O . ASP A 1 89 ? -5.891 -7.390 -12.889 1.00 92.19 89 ASP A O 1
ATOM 717 N N . VAL A 1 90 ? -4.732 -5.937 -14.175 1.00 92.44 90 VAL A N 1
ATOM 718 C CA . VAL A 1 90 ? -4.996 -4.743 -13.370 1.00 92.44 90 VAL A CA 1
ATOM 719 C C . VAL A 1 90 ? -6.370 -4.200 -13.740 1.00 92.44 90 VAL A C 1
ATOM 721 O O . VAL A 1 90 ? -6.613 -3.847 -14.890 1.00 92.44 90 VAL A O 1
ATOM 724 N N . GLU A 1 91 ? -7.255 -4.110 -12.755 1.00 93.62 91 GLU A N 1
ATOM 725 C CA . GLU A 1 91 ? -8.611 -3.586 -12.933 1.00 93.62 91 GLU A CA 1
ATOM 726 C C . GLU A 1 91 ? -8.691 -2.119 -12.524 1.00 93.62 91 GLU A C 1
ATOM 728 O O . GLU A 1 91 ? -9.261 -1.306 -13.244 1.00 93.62 91 GLU A O 1
ATOM 733 N N . HIS A 1 92 ? -8.082 -1.776 -11.385 1.00 94.25 92 HIS A N 1
ATOM 734 C CA . HIS A 1 92 ? -8.140 -0.433 -10.816 1.00 94.25 92 HIS A CA 1
ATOM 735 C C . HIS A 1 92 ? -6.816 -0.051 -10.149 1.00 94.25 92 HIS A C 1
ATOM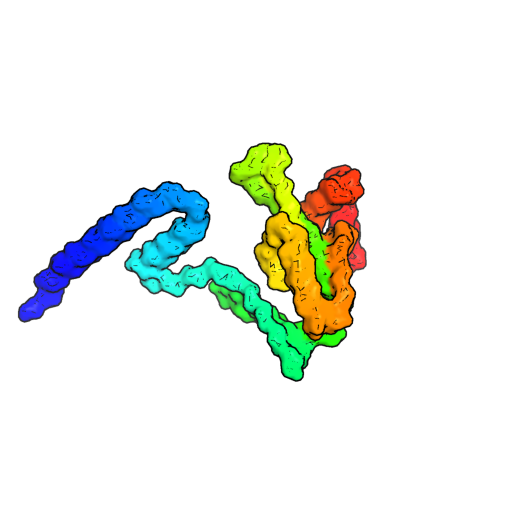 737 O O . HIS A 1 92 ? -6.109 -0.891 -9.580 1.00 94.25 92 HIS A O 1
ATOM 743 N N . ILE A 1 93 ? -6.494 1.241 -10.176 1.00 94.12 93 ILE A N 1
ATOM 744 C CA . ILE A 1 93 ? -5.458 1.833 -9.325 1.00 94.12 93 ILE A CA 1
ATOM 745 C C . ILE A 1 93 ? -6.149 2.357 -8.072 1.00 94.12 93 ILE A C 1
ATOM 747 O O . ILE A 1 93 ? -7.074 3.153 -8.174 1.00 94.12 93 ILE A O 1
ATOM 751 N N . VAL A 1 94 ? -5.692 1.957 -6.890 1.00 94.62 94 VAL A N 1
ATOM 752 C CA . VAL A 1 94 ? -6.283 2.394 -5.622 1.00 94.62 94 VAL A CA 1
ATOM 753 C C . VAL A 1 94 ? -5.321 3.330 -4.900 1.00 94.62 94 VAL A C 1
ATOM 755 O O . VAL A 1 94 ? -4.177 2.965 -4.606 1.00 94.62 94 VAL A O 1
ATOM 758 N N . VAL A 1 95 ? -5.791 4.540 -4.602 1.00 94.75 95 VAL A N 1
ATOM 759 C CA . VAL A 1 95 ? -5.137 5.479 -3.689 1.00 94.75 95 VAL A CA 1
ATOM 760 C C . VAL A 1 95 ? -5.630 5.159 -2.288 1.00 94.75 95 VAL A C 1
ATOM 762 O O . VAL A 1 95 ? -6.763 5.459 -1.923 1.00 94.75 95 VAL A O 1
ATOM 765 N N . VAL A 1 96 ? -4.778 4.510 -1.506 1.00 92.62 96 VAL A N 1
ATOM 766 C CA . VAL A 1 96 ? -5.153 3.975 -0.203 1.00 92.62 96 VAL A CA 1
ATOM 767 C C . VAL A 1 96 ? -4.787 4.969 0.883 1.00 92.62 96 VAL A C 1
ATOM 769 O O . VAL A 1 96 ? -3.606 5.242 1.115 1.00 92.62 96 VAL A O 1
ATOM 772 N N . LYS A 1 97 ? -5.804 5.478 1.575 1.00 93.62 97 LYS A N 1
ATOM 773 C CA . LYS A 1 97 ? -5.644 6.249 2.806 1.00 93.62 97 LYS A CA 1
ATOM 774 C C . LYS A 1 97 ? -5.340 5.302 3.967 1.00 93.62 97 LYS A C 1
ATOM 776 O O . LYS A 1 97 ? -6.041 4.319 4.187 1.00 93.62 97 LYS A O 1
ATOM 781 N N . THR A 1 98 ? -4.308 5.616 4.734 1.00 90.62 98 THR A N 1
ATOM 782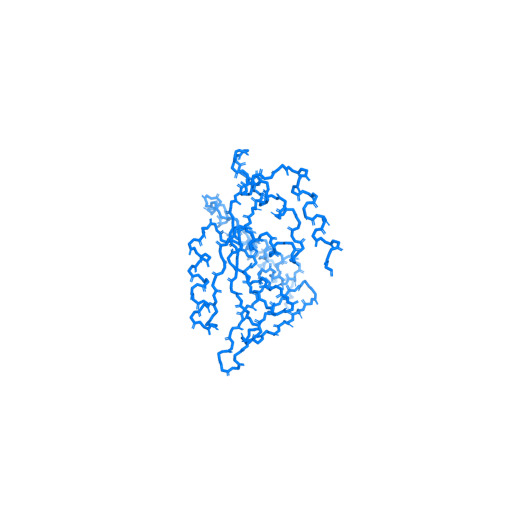 C CA . THR A 1 98 ? -3.944 4.924 5.970 1.00 90.62 98 THR A CA 1
ATOM 783 C C . THR A 1 98 ? -3.525 5.929 7.043 1.00 90.62 98 THR A C 1
ATOM 785 O O . THR A 1 98 ? -3.382 7.124 6.783 1.00 90.62 98 THR A O 1
ATOM 788 N N . PHE A 1 99 ? -3.344 5.446 8.267 1.00 87.62 99 PHE A N 1
ATOM 789 C CA . PHE A 1 99 ? -2.864 6.230 9.392 1.00 87.62 99 PHE A CA 1
ATOM 790 C C . PHE A 1 99 ? -1.588 5.612 9.943 1.00 87.62 99 PHE A C 1
ATOM 792 O O . PHE A 1 99 ? -1.552 4.426 10.273 1.00 87.62 99 PHE A O 1
ATOM 799 N N . HIS A 1 100 ? -0.550 6.431 10.074 1.00 84.19 100 HIS A N 1
ATOM 800 C CA . HIS A 1 100 ? 0.689 6.038 10.728 1.00 84.19 100 HIS A CA 1
ATOM 801 C C . HIS A 1 100 ? 0.759 6.660 12.118 1.00 84.19 100 HIS A C 1
ATOM 803 O O . HIS A 1 100 ? 0.422 7.834 12.287 1.00 84.19 100 HIS A O 1
ATOM 809 N N . TYR A 1 101 ? 1.166 5.852 13.096 1.00 81.38 101 TYR A N 1
ATOM 810 C CA . TYR A 1 101 ? 1.428 6.320 14.447 1.00 81.38 101 TYR A CA 1
ATOM 811 C C . TYR A 1 101 ? 2.885 6.759 14.545 1.00 81.38 101 TYR A C 1
ATOM 813 O O . TYR A 1 101 ? 3.785 5.964 14.290 1.00 81.38 101 TYR A O 1
ATOM 821 N N . ASP A 1 102 ? 3.085 8.018 14.896 1.00 79.19 102 ASP A N 1
ATOM 822 C CA . ASP A 1 102 ? 4.379 8.659 15.052 1.00 79.19 102 ASP A CA 1
ATOM 823 C C . ASP A 1 102 ? 4.541 9.062 16.526 1.00 79.19 102 ASP A C 1
ATOM 825 O O . ASP A 1 102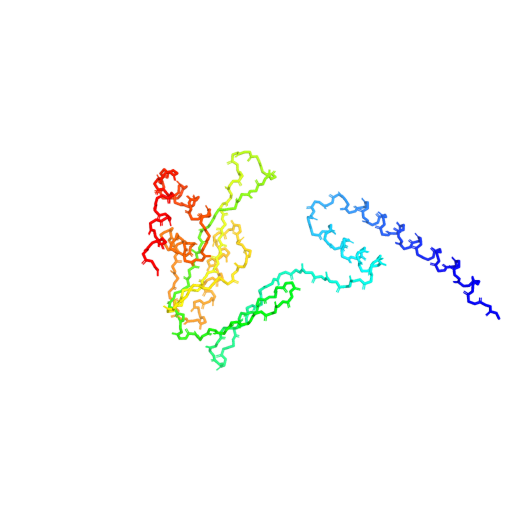 ? 3.763 9.861 17.063 1.00 79.19 102 ASP A O 1
ATOM 829 N N . GLU A 1 103 ? 5.500 8.424 17.199 1.00 75.44 103 GLU A N 1
ATOM 830 C CA . GLU A 1 103 ? 5.758 8.597 18.633 1.00 75.44 103 GLU A CA 1
ATOM 831 C C . GLU A 1 103 ? 6.406 9.942 18.961 1.00 75.44 103 GLU A C 1
ATOM 833 O O . GLU A 1 103 ? 6.210 10.449 20.070 1.00 75.44 103 GLU A O 1
ATOM 838 N N . ASP A 1 104 ? 7.095 10.545 17.993 1.00 75.75 104 ASP A N 1
ATOM 839 C CA . ASP A 1 104 ? 7.881 11.765 18.177 1.00 75.75 104 ASP A CA 1
ATOM 840 C C . ASP A 1 104 ? 7.010 13.030 18.134 1.00 75.75 104 ASP A C 1
ATOM 842 O O . ASP A 1 104 ? 7.446 14.134 18.475 1.00 75.75 104 ASP A O 1
ATOM 846 N N . LEU A 1 105 ? 5.738 12.880 17.760 1.00 75.19 105 LEU A N 1
ATOM 847 C CA . LEU A 1 105 ? 4.780 13.972 17.693 1.00 75.19 105 LEU A CA 1
ATOM 848 C C . LEU A 1 105 ? 4.016 14.174 19.004 1.00 75.19 105 LEU A C 1
ATOM 850 O O . LEU A 1 105 ? 3.739 13.258 19.788 1.00 75.19 105 LEU A O 1
ATOM 854 N N . LEU A 1 106 ? 3.580 15.422 19.200 1.00 74.69 106 LEU A N 1
ATOM 855 C CA . LEU A 1 106 ? 2.681 15.787 20.290 1.00 74.69 106 LEU A CA 1
ATOM 856 C C . LEU A 1 106 ? 1.434 14.881 20.296 1.00 74.69 106 LEU A C 1
ATOM 858 O O . LEU A 1 106 ? 0.937 14.534 19.222 1.00 74.69 106 LEU A O 1
ATOM 862 N N . PRO A 1 107 ? 0.864 14.553 21.475 1.00 72.19 107 PRO A N 1
ATOM 863 C CA . PRO A 1 107 ? -0.244 13.599 21.614 1.00 72.19 107 PRO A CA 1
ATOM 864 C C . PRO A 1 107 ? -1.428 13.831 20.665 1.00 72.19 107 PRO A C 1
ATOM 866 O O . PRO A 1 107 ? -2.018 12.871 20.175 1.00 72.19 107 PRO A O 1
ATOM 869 N N . ALA A 1 108 ? -1.742 15.094 20.365 1.00 67.44 108 ALA A N 1
ATOM 870 C CA . ALA A 1 108 ? -2.822 15.470 19.454 1.00 67.44 108 ALA A CA 1
ATOM 871 C C . ALA A 1 108 ? -2.562 15.083 17.980 1.00 67.44 108 ALA A C 1
ATOM 873 O O . ALA A 1 108 ? -3.513 14.858 17.237 1.00 67.44 108 ALA A O 1
ATOM 874 N N . ASN A 1 109 ? -1.295 14.952 17.573 1.00 70.50 109 ASN A N 1
ATOM 875 C CA . ASN A 1 109 ? -0.865 14.770 16.182 1.00 70.50 109 ASN A CA 1
ATOM 876 C C . ASN A 1 109 ? -0.215 13.408 15.903 1.00 70.50 109 ASN A C 1
ATOM 878 O O . ASN A 1 109 ? 0.259 13.183 14.793 1.00 70.50 109 ASN A O 1
ATOM 882 N N . ARG A 1 110 ? -0.197 12.493 16.880 1.00 79.62 110 ARG A N 1
ATOM 883 C CA . ARG A 1 110 ? 0.487 11.193 16.748 1.00 79.62 110 ARG A CA 1
ATOM 884 C C . ARG A 1 110 ? -0.021 10.330 15.606 1.00 79.62 110 ARG A C 1
ATOM 886 O O . ARG A 1 110 ? 0.697 9.475 15.120 1.00 79.62 110 ARG A O 1
ATOM 893 N N . TRP A 1 111 ? -1.263 10.525 15.189 1.00 81.69 111 TRP A N 1
ATOM 894 C CA . TRP A 1 111 ? -1.836 9.797 14.068 1.00 81.69 111 TRP A CA 1
ATOM 895 C C . TRP A 1 111 ? -1.859 10.697 12.849 1.00 81.69 111 TRP A C 1
ATOM 897 O O . TRP A 1 111 ? -2.699 11.593 12.753 1.00 81.69 111 TRP A O 1
ATOM 907 N N . GLN A 1 112 ? -0.951 10.434 11.920 1.00 86.38 112 GLN A N 1
ATOM 908 C CA . GLN A 1 112 ? -0.879 11.166 10.668 1.00 86.38 112 GLN A CA 1
ATOM 909 C C . GLN A 1 112 ? -1.542 10.387 9.545 1.00 86.38 112 GLN A C 1
ATOM 911 O O . GLN A 1 112 ? -1.316 9.184 9.393 1.00 86.38 112 GLN A O 1
ATOM 916 N N . GLU A 1 113 ? -2.328 11.095 8.740 1.00 90.38 113 GLU A N 1
ATOM 917 C CA . GLU A 1 113 ? -2.820 10.568 7.474 1.00 90.38 113 GLU A CA 1
ATOM 918 C C . GLU A 1 113 ? -1.650 10.338 6.524 1.00 90.38 113 GLU A C 1
ATOM 920 O O . GLU A 1 113 ? -0.724 11.148 6.425 1.00 90.38 113 GLU A O 1
ATOM 925 N N . ARG A 1 114 ? -1.677 9.194 5.853 1.00 91.25 114 ARG A N 1
ATOM 926 C CA . ARG A 1 114 ? -0.656 8.768 4.910 1.00 91.25 114 ARG A CA 1
ATOM 927 C C . ARG A 1 114 ? -1.333 8.083 3.729 1.00 91.25 114 ARG A C 1
ATOM 929 O O . ARG A 1 114 ? -2.355 7.423 3.899 1.00 91.25 114 ARG A O 1
ATOM 936 N N . TRP A 1 115 ? -0.758 8.209 2.539 1.00 91.75 115 TRP A N 1
ATOM 937 C CA . TRP A 1 115 ? -1.340 7.658 1.313 1.00 91.75 115 TRP A CA 1
ATOM 938 C C . TRP A 1 115 ? -0.362 6.752 0.588 1.00 91.75 115 TRP A C 1
ATOM 940 O O . TRP A 1 115 ? 0.769 7.145 0.323 1.00 91.75 115 TRP A O 1
ATOM 950 N N . TYR A 1 116 ? -0.785 5.549 0.226 1.00 90.56 116 TYR A N 1
ATOM 951 C CA . TYR A 1 116 ? 0.005 4.658 -0.618 1.00 90.56 116 TYR A CA 1
ATOM 952 C C . TYR A 1 116 ? -0.792 4.215 -1.838 1.00 90.56 116 TYR A C 1
ATOM 954 O O . TYR A 1 116 ? -2.012 4.333 -1.885 1.00 90.56 116 TYR A O 1
ATOM 962 N N . LEU A 1 117 ? -0.088 3.704 -2.840 1.00 91.19 117 LEU A N 1
ATOM 963 C CA . LEU A 1 117 ? -0.686 3.165 -4.047 1.00 91.19 117 LEU A CA 1
ATOM 964 C C . LEU A 1 117 ? -0.723 1.648 -4.003 1.00 91.19 117 LEU A C 1
ATOM 966 O O . LEU A 1 117 ? 0.276 0.992 -3.689 1.00 91.19 117 LEU A O 1
ATOM 970 N N . ALA A 1 118 ? -1.867 1.107 -4.389 1.00 91.69 118 ALA A N 1
ATOM 971 C CA . ALA A 1 118 ? -2.058 -0.304 -4.649 1.00 91.69 118 ALA A CA 1
ATOM 972 C C . ALA A 1 118 ? -2.683 -0.504 -6.031 1.00 91.69 118 ALA A C 1
ATOM 974 O O . ALA A 1 118 ? -3.376 0.366 -6.554 1.00 91.69 118 ALA A O 1
ATOM 975 N N . LEU A 1 119 ? -2.422 -1.661 -6.625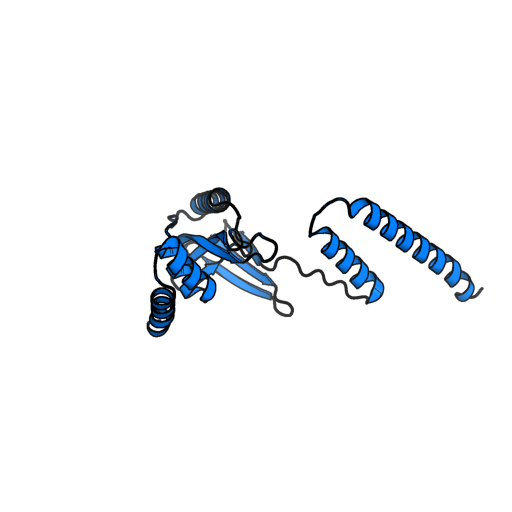 1.00 91.94 119 LEU A N 1
ATOM 976 C CA . LEU A 1 119 ? -3.121 -2.136 -7.808 1.00 91.94 119 LEU A CA 1
ATOM 977 C C . LEU A 1 119 ? -4.111 -3.199 -7.377 1.00 91.94 119 LEU A C 1
ATOM 979 O O . LEU A 1 119 ? -3.722 -4.210 -6.787 1.00 91.94 119 LEU A O 1
ATOM 983 N N . GLN A 1 120 ? -5.376 -2.979 -7.697 1.00 93.12 120 GLN A N 1
ATOM 984 C CA . GLN A 1 120 ? -6.373 -4.023 -7.617 1.00 93.12 120 GLN A CA 1
ATOM 985 C C . GLN A 1 120 ? -6.284 -4.854 -8.890 1.00 93.12 120 GLN A C 1
ATOM 987 O O . GLN A 1 120 ? -6.570 -4.371 -9.986 1.00 93.12 120 GLN A O 1
ATOM 992 N N . CYS A 1 121 ? -5.851 -6.097 -8.726 1.00 91.12 121 CYS A N 1
ATOM 993 C CA . CYS A 1 121 ? -5.812 -7.087 -9.786 1.00 91.12 121 CYS A CA 1
ATOM 994 C C . CYS A 1 121 ? -6.950 -8.097 -9.580 1.00 91.12 121 CYS A C 1
ATOM 996 O O . CYS A 1 121 ? -7.464 -8.234 -8.468 1.00 91.12 121 CYS A O 1
ATOM 998 N N . ARG A 1 122 ? -7.302 -8.852 -10.626 1.00 85.75 122 ARG A N 1
ATOM 999 C CA . ARG A 1 122 ? -8.405 -9.840 -10.602 1.00 85.75 122 ARG A CA 1
ATOM 1000 C C . ARG A 1 122 ? -8.435 -10.743 -9.366 1.00 85.75 122 ARG A C 1
ATOM 1002 O O . ARG A 1 122 ? -9.496 -10.991 -8.805 1.00 85.75 122 ARG A O 1
ATOM 1009 N N . ASN A 1 123 ? -7.268 -11.231 -8.945 1.00 83.06 123 ASN A N 1
ATOM 1010 C CA . ASN A 1 123 ? -7.164 -12.237 -7.885 1.00 83.06 123 ASN A CA 1
ATOM 1011 C C . ASN A 1 123 ? -6.481 -11.721 -6.614 1.00 83.06 123 ASN A C 1
ATOM 1013 O O . ASN A 1 123 ? -6.438 -12.430 -5.612 1.00 83.06 123 ASN A O 1
ATOM 1017 N N . GLU A 1 124 ? -5.909 -10.520 -6.642 1.00 88.00 124 GLU A N 1
ATOM 1018 C CA . GLU A 1 124 ? -5.085 -10.021 -5.547 1.00 88.00 124 GLU A CA 1
ATOM 1019 C C . GLU A 1 124 ? -4.971 -8.500 -5.561 1.00 88.00 124 GLU A C 1
ATOM 1021 O O . GLU A 1 124 ? -5.147 -7.846 -6.587 1.00 88.00 124 GLU A O 1
ATOM 1026 N N . ILE A 1 125 ? -4.644 -7.929 -4.404 1.00 88.50 125 ILE A N 1
ATOM 1027 C CA . ILE A 1 125 ? -4.276 -6.520 -4.301 1.00 88.50 125 ILE A CA 1
ATOM 1028 C C . ILE A 1 125 ? -2.784 -6.433 -4.060 1.00 88.50 125 ILE A C 1
ATOM 1030 O O . ILE A 1 125 ? -2.263 -7.035 -3.120 1.00 88.50 125 ILE A O 1
ATOM 1034 N N . VAL A 1 126 ? -2.113 -5.633 -4.883 1.00 87.56 126 VAL A N 1
ATOM 1035 C CA . VAL A 1 126 ? -0.665 -5.513 -4.837 1.00 87.56 126 VAL A CA 1
ATOM 1036 C C . VAL A 1 126 ? -0.243 -4.091 -4.519 1.00 87.56 126 VAL A C 1
ATOM 1038 O O . VAL A 1 126 ? -0.453 -3.159 -5.292 1.00 87.56 126 VAL A O 1
ATOM 1041 N N . THR A 1 127 ? 0.382 -3.925 -3.359 1.00 86.50 127 THR A N 1
ATOM 1042 C CA . THR A 1 127 ? 0.889 -2.634 -2.894 1.00 86.50 127 THR A CA 1
ATOM 1043 C C . THR A 1 127 ? 2.139 -2.235 -3.679 1.00 86.50 127 THR A C 1
ATOM 1045 O O . THR A 1 127 ? 3.153 -2.935 -3.653 1.00 86.50 127 THR A O 1
ATOM 1048 N N . LEU A 1 128 ? 2.086 -1.085 -4.353 1.00 81.12 128 LEU A N 1
ATOM 1049 C CA . LEU A 1 128 ? 3.190 -0.553 -5.155 1.00 81.12 128 LEU A CA 1
ATOM 1050 C C . LEU A 1 128 ? 4.193 0.235 -4.319 1.00 81.12 128 LEU A C 1
ATOM 1052 O O . LEU A 1 128 ? 5.403 0.124 -4.517 1.00 81.12 128 LEU A O 1
ATOM 1056 N N . THR A 1 129 ? 3.696 1.052 -3.393 1.00 77.06 129 THR A N 1
ATOM 1057 C CA . THR A 1 129 ? 4.530 1.930 -2.569 1.00 77.06 129 THR A CA 1
ATOM 1058 C C . THR A 1 129 ? 4.607 1.393 -1.150 1.00 77.06 129 THR A C 1
ATOM 1060 O O . THR A 1 129 ? 3.599 1.312 -0.454 1.00 77.06 129 THR A O 1
ATOM 1063 N N . HIS A 1 130 ? 5.818 1.064 -0.704 1.00 67.69 130 HIS A N 1
ATOM 1064 C CA . HIS A 1 130 ? 6.054 0.645 0.678 1.00 67.69 130 HIS A CA 1
ATOM 1065 C C . HIS A 1 130 ? 5.938 1.818 1.662 1.00 67.69 130 HIS A C 1
ATOM 1067 O O . HIS A 1 130 ? 5.382 1.666 2.746 1.00 67.69 130 HIS A O 1
ATOM 1073 N N . ASN A 1 131 ? 6.453 2.991 1.274 1.00 72.94 131 ASN A N 1
ATOM 1074 C CA . ASN A 1 131 ? 6.394 4.192 2.098 1.00 72.94 131 ASN A CA 1
ATOM 1075 C C . ASN A 1 131 ? 5.210 5.047 1.654 1.00 72.94 131 ASN A C 1
ATOM 1077 O O . ASN A 1 131 ? 5.203 5.491 0.503 1.00 72.94 131 ASN A O 1
ATOM 1081 N N . PRO A 1 132 ? 4.230 5.276 2.534 1.00 79.94 132 PRO A N 1
ATOM 1082 C CA . PRO A 1 132 ? 3.090 6.091 2.190 1.00 79.94 132 PRO A CA 1
ATOM 1083 C C . PRO A 1 132 ? 3.475 7.584 2.222 1.00 79.94 132 PRO A C 1
ATOM 1085 O O . PRO A 1 132 ? 4.174 8.052 3.128 1.00 79.94 132 PRO A O 1
ATOM 1088 N N . SER A 1 133 ? 3.030 8.324 1.212 1.00 84.00 133 SER A N 1
ATOM 1089 C CA . SER A 1 133 ? 3.183 9.770 1.077 1.00 84.00 133 SER A CA 1
ATOM 1090 C C . SER A 1 133 ? 2.503 10.510 2.223 1.00 84.00 133 SER A C 1
ATOM 1092 O O . SER A 1 133 ? 1.458 10.091 2.721 1.00 84.00 133 SER A O 1
ATOM 1094 N N . VAL A 1 134 ? 3.095 11.638 2.618 1.00 85.56 134 VAL A N 1
ATOM 1095 C CA . VAL A 1 134 ? 2.519 12.565 3.611 1.00 85.56 134 VAL A CA 1
ATOM 1096 C C . VAL A 1 134 ? 1.342 13.333 3.017 1.00 85.56 134 VAL A C 1
ATOM 1098 O O . VAL A 1 134 ? 0.460 13.763 3.744 1.00 85.56 134 VAL A O 1
ATOM 1101 N N . ARG A 1 135 ? 1.345 13.544 1.700 1.00 87.56 135 ARG A N 1
ATOM 1102 C CA . ARG A 1 135 ? 0.351 14.347 0.991 1.00 87.56 135 ARG A CA 1
ATOM 1103 C C . ARG A 1 135 ? -0.428 13.485 0.013 1.00 87.56 135 ARG A C 1
ATOM 1105 O O . ARG A 1 135 ? 0.162 12.705 -0.738 1.00 87.56 135 ARG A O 1
ATOM 1112 N N . LYS A 1 136 ? -1.748 13.662 -0.009 1.00 90.50 136 LYS A N 1
ATOM 1113 C CA . LYS A 1 136 ? -2.643 12.955 -0.930 1.00 90.50 136 LYS A CA 1
ATOM 1114 C C . LYS A 1 136 ? -2.317 13.278 -2.388 1.00 90.50 136 LYS A C 1
ATOM 1116 O O . LYS A 1 136 ? -2.366 12.396 -3.241 1.00 90.50 136 LYS A O 1
ATOM 1121 N N . GLU A 1 137 ? -1.943 14.522 -2.671 1.00 90.19 137 GLU A N 1
ATOM 1122 C CA . GLU A 1 137 ? -1.644 15.017 -4.016 1.00 90.19 137 GLU A CA 1
ATOM 1123 C C . GLU A 1 137 ? -0.461 14.278 -4.648 1.00 90.19 137 GLU A C 1
ATOM 1125 O O . GLU A 1 137 ? -0.476 14.000 -5.843 1.00 90.19 137 GLU A O 1
ATOM 1130 N N . GLU A 1 138 ? 0.543 13.904 -3.851 1.00 88.94 138 GLU A N 1
ATOM 1131 C CA . GLU A 1 138 ? 1.701 13.145 -4.333 1.00 88.94 138 GLU A CA 1
ATOM 1132 C C . GLU A 1 138 ? 1.303 11.735 -4.776 1.00 88.94 138 GLU A C 1
ATOM 1134 O O . GLU A 1 138 ? 1.686 11.288 -5.860 1.00 88.94 138 GLU A O 1
ATOM 1139 N N . ALA A 1 139 ? 0.497 11.050 -3.959 1.00 88.56 139 ALA A N 1
ATOM 1140 C CA . ALA A 1 139 ? -0.025 9.730 -4.292 1.00 88.56 139 ALA A CA 1
ATOM 1141 C C . ALA A 1 139 ? -0.943 9.801 -5.521 1.00 88.56 139 ALA A C 1
ATOM 1143 O O . ALA A 1 139 ? -0.819 8.986 -6.434 1.00 88.56 139 ALA A O 1
ATOM 1144 N N . ARG A 1 140 ? -1.806 10.819 -5.595 1.00 91.81 140 ARG A N 1
ATOM 1145 C CA . ARG A 1 140 ? -2.713 11.030 -6.726 1.00 91.81 140 ARG A CA 1
ATOM 1146 C C . ARG A 1 140 ? -1.970 11.329 -8.027 1.00 91.81 140 ARG A C 1
ATOM 1148 O O . ARG A 1 140 ? -2.272 10.712 -9.040 1.00 91.81 140 ARG A O 1
ATOM 1155 N N . LEU A 1 141 ? -0.946 12.179 -7.997 1.00 90.62 141 LEU A N 1
ATOM 1156 C CA . LEU A 1 141 ? -0.112 12.468 -9.167 1.00 90.62 141 LEU A CA 1
ATOM 1157 C C . LEU A 1 141 ? 0.592 11.206 -9.691 1.00 90.62 141 LEU A C 1
ATOM 1159 O O . LEU A 1 141 ? 0.745 11.015 -10.898 1.00 90.62 141 LEU A O 1
ATOM 1163 N N . LEU A 1 142 ? 1.048 10.335 -8.788 1.00 87.38 142 LEU A N 1
ATOM 1164 C CA . LEU A 1 142 ? 1.615 9.042 -9.164 1.00 87.38 142 LEU A CA 1
ATOM 1165 C C . LEU A 1 142 ? 0.549 8.108 -9.758 1.00 87.38 142 LEU A C 1
ATOM 1167 O O . LEU A 1 142 ? 0.829 7.449 -10.759 1.00 87.38 142 LEU A O 1
ATOM 1171 N N . ALA A 1 143 ? -0.665 8.083 -9.202 1.00 90.62 143 ALA A N 1
ATOM 1172 C CA . ALA A 1 143 ? -1.784 7.317 -9.749 1.00 90.62 143 ALA A CA 1
ATOM 1173 C C . ALA A 1 143 ? -2.168 7.786 -11.160 1.00 90.62 143 ALA A C 1
ATOM 1175 O O . ALA A 1 143 ? -2.322 6.956 -12.048 1.00 90.62 143 ALA A O 1
ATOM 1176 N N . GLU A 1 144 ? -2.235 9.095 -11.403 1.00 92.44 144 GLU A N 1
ATOM 1177 C CA . GLU A 1 144 ? -2.528 9.677 -12.721 1.00 92.44 144 GLU A CA 1
ATOM 1178 C C . GLU A 1 144 ? -1.473 9.278 -13.763 1.00 92.44 144 GLU A C 1
ATOM 1180 O O . GLU A 1 144 ? -1.803 8.879 -14.881 1.00 92.44 144 GLU A O 1
ATOM 1185 N N . LYS A 1 145 ? -0.188 9.275 -13.387 1.00 91.38 145 LYS A N 1
ATOM 1186 C CA . LYS A 1 145 ? 0.885 8.764 -14.258 1.00 91.38 145 LYS A CA 1
ATOM 1187 C C . LYS A 1 145 ? 0.707 7.282 -14.588 1.00 91.38 145 LYS A C 1
ATOM 1189 O O . LYS A 1 145 ? 0.955 6.882 -15.722 1.00 91.38 145 LYS A O 1
ATOM 1194 N N . LEU A 1 146 ? 0.293 6.468 -13.617 1.00 88.69 146 LEU A N 1
ATOM 1195 C CA . LEU A 1 146 ? 0.021 5.045 -13.834 1.00 88.69 146 LEU A CA 1
ATOM 1196 C C . LEU A 1 146 ? -1.230 4.824 -14.683 1.00 88.69 146 LEU A C 1
ATOM 1198 O O . LEU A 1 146 ? -1.228 3.935 -15.529 1.00 88.69 146 LEU A O 1
ATOM 1202 N N . GLN A 1 147 ? -2.260 5.649 -14.518 1.00 92.75 147 GLN A N 1
ATOM 1203 C CA . GLN A 1 147 ? -3.474 5.605 -15.325 1.00 92.75 147 GLN A CA 1
ATOM 1204 C C . GLN A 1 147 ? -3.167 5.843 -16.806 1.00 92.75 147 GLN A C 1
ATOM 1206 O O . GLN A 1 147 ? -3.693 5.125 -17.648 1.00 92.75 147 GLN A O 1
ATOM 1211 N N . LEU A 1 148 ? -2.259 6.765 -17.138 1.00 90.50 148 LEU A N 1
ATOM 1212 C CA . LEU A 1 148 ? -1.821 6.972 -18.526 1.00 90.50 148 LEU A CA 1
ATOM 1213 C C . LEU A 1 148 ? -1.132 5.739 -19.135 1.00 90.50 148 LEU A C 1
ATOM 1215 O O . LEU A 1 148 ? -1.160 5.554 -20.349 1.00 90.50 148 LEU A O 1
ATOM 1219 N N . ILE A 1 149 ? -0.504 4.902 -18.305 1.00 88.81 149 ILE A N 1
ATOM 1220 C CA . ILE A 1 149 ? 0.215 3.698 -18.742 1.00 88.81 149 ILE A CA 1
ATOM 1221 C C . ILE A 1 149 ? -0.727 2.493 -18.842 1.00 88.81 149 ILE A C 1
ATOM 1223 O O . ILE A 1 149 ? -0.627 1.702 -19.780 1.00 88.81 149 ILE A O 1
ATOM 1227 N N . LEU A 1 150 ? -1.598 2.329 -17.848 1.00 88.56 150 LEU A N 1
ATOM 1228 C CA . LEU A 1 150 ? -2.432 1.143 -17.665 1.00 88.56 150 LEU A CA 1
ATOM 1229 C C . LEU A 1 150 ? -3.822 1.297 -18.292 1.00 88.56 150 LEU A C 1
ATOM 1231 O O . LEU A 1 150 ? -4.427 0.297 -18.662 1.00 88.56 150 LEU A O 1
ATOM 1235 N N . GLY A 1 151 ? -4.314 2.528 -18.446 1.00 90.38 151 GLY A N 1
ATOM 1236 C CA . GLY A 1 151 ? -5.633 2.818 -19.009 1.00 90.38 151 GLY A CA 1
ATOM 1237 C C . GLY A 1 151 ? -6.799 2.417 -18.103 1.00 90.38 151 GLY A C 1
ATOM 1238 O O . GLY A 1 151 ? -7.879 2.138 -18.611 1.00 90.38 151 GLY A O 1
ATOM 1239 N N . VAL A 1 152 ? -6.580 2.358 -16.786 1.00 92.62 152 VAL A N 1
ATOM 1240 C CA . VAL A 1 152 ? -7.576 1.931 -15.788 1.00 92.62 152 VAL A CA 1
ATOM 1241 C C . VAL A 1 152 ? -8.039 3.089 -14.906 1.00 92.62 152 VAL A C 1
ATOM 1243 O O . VAL A 1 152 ? -7.387 4.134 -14.825 1.00 92.62 152 VAL A O 1
ATOM 1246 N N . GLU A 1 153 ? -9.172 2.912 -14.235 1.00 95.38 153 GLU A N 1
ATOM 1247 C CA . GLU A 1 153 ? -9.727 3.924 -13.338 1.00 95.38 153 GLU A CA 1
ATOM 1248 C C . GLU A 1 153 ? -8.951 4.024 -12.017 1.00 95.38 153 GLU A C 1
ATOM 1250 O O . GLU A 1 153 ? -8.299 3.074 -11.568 1.00 95.38 153 GLU A O 1
ATOM 1255 N N . ILE A 1 154 ? -9.023 5.208 -11.402 1.00 95.44 154 ILE A N 1
ATOM 1256 C CA . ILE A 1 154 ? -8.430 5.489 -10.095 1.00 95.44 154 ILE A CA 1
ATOM 1257 C C . ILE A 1 154 ? -9.548 5.507 -9.053 1.00 95.44 154 ILE A C 1
ATOM 1259 O O . ILE A 1 154 ? -10.461 6.328 -9.127 1.00 95.44 154 ILE A O 1
ATOM 1263 N N . LEU A 1 155 ? -9.432 4.637 -8.057 1.00 94.75 155 LEU A N 1
ATOM 1264 C CA . LEU A 1 155 ? -10.298 4.575 -6.891 1.00 94.75 155 LEU A CA 1
ATOM 1265 C C . LEU A 1 155 ? -9.632 5.312 -5.724 1.00 94.75 155 LEU A C 1
ATOM 1267 O O . LEU A 1 155 ? -8.506 5.005 -5.338 1.00 94.75 155 LEU A O 1
ATOM 1271 N N . ASP A 1 156 ? -10.329 6.300 -5.169 1.00 93.44 156 ASP A N 1
ATOM 1272 C CA . ASP A 1 156 ? -9.821 7.205 -4.128 1.00 93.44 156 ASP A CA 1
ATOM 1273 C C . ASP A 1 156 ? -10.930 7.490 -3.103 1.00 93.44 156 ASP A C 1
ATOM 1275 O O . ASP A 1 156 ? -11.354 8.629 -2.895 1.00 93.44 156 ASP A O 1
ATOM 1279 N N . SER A 1 157 ? -11.472 6.418 -2.520 1.00 93.19 157 SER A N 1
ATOM 1280 C CA . SER A 1 157 ? -12.484 6.489 -1.465 1.00 93.19 157 SER A CA 1
ATOM 1281 C C . SER A 1 157 ? -12.007 5.784 -0.196 1.00 93.19 157 SER A C 1
ATOM 1283 O O . SER A 1 157 ? -11.178 4.866 -0.231 1.00 93.19 157 SER A O 1
ATOM 1285 N N . ASP A 1 158 ? -12.560 6.192 0.947 1.00 91.12 158 ASP A N 1
ATOM 1286 C CA . ASP A 1 158 ? -12.246 5.568 2.235 1.00 91.12 158 ASP A CA 1
ATOM 1287 C C . ASP A 1 158 ? -12.753 4.117 2.308 1.00 91.12 158 ASP A C 1
ATOM 1289 O O . ASP A 1 158 ? -12.141 3.280 2.969 1.00 91.12 158 ASP A O 1
ATOM 1293 N N . GLN A 1 159 ? -13.829 3.787 1.584 1.00 90.25 159 GLN A N 1
ATOM 1294 C CA . GLN A 1 159 ? -14.357 2.421 1.484 1.00 90.25 159 GLN A CA 1
ATOM 1295 C C . GLN A 1 159 ? -13.392 1.499 0.731 1.00 90.25 159 GLN A C 1
ATOM 1297 O O . GLN A 1 159 ? -13.085 0.405 1.208 1.00 90.25 159 GLN A O 1
ATOM 1302 N N . GLU A 1 160 ? -12.852 1.963 -0.398 1.00 92.38 160 GLU A N 1
ATOM 1303 C CA . GLU A 1 160 ? -11.866 1.213 -1.187 1.00 92.38 160 GLU A CA 1
ATOM 1304 C C . GLU A 1 160 ? -10.533 1.091 -0.447 1.00 92.38 160 GLU A C 1
ATOM 1306 O O . GLU A 1 160 ? -9.885 0.038 -0.455 1.00 92.38 160 GLU A O 1
ATOM 1311 N N . SER A 1 161 ? -10.158 2.144 0.284 1.00 91.88 161 SER A N 1
ATOM 1312 C CA . SER A 1 161 ? -9.006 2.120 1.182 1.00 91.88 161 SER A CA 1
ATOM 1313 C C . SER A 1 161 ? -9.176 1.057 2.270 1.00 91.88 161 SER A C 1
ATOM 1315 O O . SER A 1 161 ? -8.272 0.250 2.491 1.00 91.88 161 SER A O 1
ATOM 1317 N N . LEU A 1 162 ? -10.351 0.986 2.902 1.00 90.81 162 LEU A N 1
ATOM 1318 C CA . LEU A 1 162 ? -10.653 -0.008 3.930 1.00 90.81 162 LEU A CA 1
ATOM 1319 C C . LEU A 1 162 ? -10.630 -1.435 3.371 1.00 90.81 162 LEU A C 1
ATOM 1321 O O . LEU A 1 162 ? -9.980 -2.307 3.949 1.00 90.81 162 LEU A O 1
ATOM 1325 N N . ALA A 1 163 ? -11.282 -1.675 2.232 1.00 89.81 163 ALA A N 1
ATOM 1326 C CA . ALA A 1 163 ? -11.278 -2.978 1.568 1.00 89.81 163 ALA A CA 1
ATOM 1327 C C . ALA A 1 163 ? -9.852 -3.427 1.205 1.00 89.81 163 ALA A C 1
ATOM 1329 O O . ALA A 1 163 ? -9.477 -4.584 1.423 1.00 89.81 163 ALA A O 1
ATOM 1330 N N . THR A 1 164 ? -9.029 -2.495 0.724 1.00 91.06 164 THR A N 1
ATOM 1331 C CA . THR A 1 164 ? -7.619 -2.734 0.405 1.00 91.06 164 THR A CA 1
ATOM 1332 C C . THR A 1 164 ? -6.800 -3.086 1.646 1.00 91.06 164 THR A C 1
ATOM 1334 O O . THR A 1 164 ? -6.044 -4.063 1.634 1.00 91.06 164 THR A O 1
ATOM 1337 N N . LEU A 1 165 ? -6.955 -2.341 2.743 1.00 91.06 165 LEU A N 1
ATOM 1338 C CA . LEU A 1 165 ? -6.258 -2.616 4.004 1.00 91.06 165 LEU A CA 1
ATOM 1339 C C . LEU A 1 165 ? -6.630 -3.991 4.576 1.00 91.06 165 LEU A C 1
ATOM 1341 O O . LEU A 1 165 ? -5.758 -4.724 5.045 1.00 91.06 165 LEU A O 1
ATOM 1345 N N . LEU A 1 166 ? -7.903 -4.381 4.482 1.00 89.81 166 LEU A N 1
ATOM 1346 C CA . LEU A 1 166 ? -8.376 -5.694 4.925 1.00 89.81 166 LEU A CA 1
ATOM 1347 C C . LEU A 1 166 ? -7.771 -6.836 4.104 1.00 89.81 166 LEU A C 1
ATOM 1349 O O . LEU A 1 166 ? -7.203 -7.766 4.682 1.00 89.81 166 LEU A O 1
ATOM 1353 N N . LYS A 1 167 ? -7.820 -6.740 2.769 1.00 88.38 167 LYS A N 1
ATOM 1354 C CA . LYS A 1 167 ? -7.264 -7.757 1.858 1.00 88.38 167 LYS A CA 1
ATOM 1355 C C . LYS A 1 167 ? -5.744 -7.888 1.970 1.00 88.38 167 LYS A C 1
ATOM 1357 O O . LYS A 1 167 ? -5.213 -8.984 1.845 1.00 88.38 167 LYS A O 1
ATOM 1362 N N . THR A 1 168 ? -5.044 -6.793 2.261 1.00 85.81 168 THR A N 1
ATOM 1363 C CA . THR A 1 168 ? -3.586 -6.794 2.485 1.00 85.81 168 THR A CA 1
ATOM 1364 C C . THR A 1 168 ? -3.186 -7.189 3.913 1.00 85.81 168 THR A C 1
ATOM 1366 O O . THR A 1 168 ? -2.000 -7.216 4.240 1.00 85.81 168 THR A O 1
ATOM 1369 N N . GLY A 1 169 ? -4.150 -7.518 4.782 1.00 85.50 169 GLY A N 1
ATOM 1370 C CA . GLY A 1 169 ? -3.902 -7.991 6.145 1.00 85.50 169 GLY A CA 1
ATOM 1371 C C . GLY A 1 169 ? -3.528 -6.900 7.155 1.00 85.50 169 GLY A C 1
ATOM 1372 O O . GLY A 1 169 ? -3.167 -7.219 8.290 1.00 85.50 169 GLY A O 1
ATOM 1373 N N . ARG A 1 170 ? -3.650 -5.619 6.792 1.00 86.75 170 ARG A N 1
ATOM 1374 C CA . ARG A 1 170 ? -3.313 -4.452 7.622 1.00 86.75 170 ARG A CA 1
ATOM 1375 C C . ARG A 1 170 ? -4.440 -4.094 8.596 1.00 86.75 170 ARG A C 1
ATOM 1377 O O . ARG A 1 170 ? -5.043 -3.027 8.525 1.00 86.75 170 ARG A O 1
ATOM 1384 N N . LYS A 1 171 ? -4.724 -4.999 9.537 1.00 87.50 171 LYS A N 1
ATOM 1385 C CA . LYS A 1 171 ? -5.853 -4.873 10.479 1.00 87.50 171 LYS A CA 1
ATOM 1386 C C . LYS A 1 171 ? -5.851 -3.585 11.303 1.00 87.50 171 LYS A C 1
ATOM 1388 O O . LYS A 1 171 ? -6.883 -2.934 11.403 1.00 87.50 171 LYS A O 1
ATOM 1393 N N . ALA A 1 172 ? -4.720 -3.240 11.918 1.00 86.88 172 ALA A N 1
ATOM 1394 C CA . ALA A 1 172 ? -4.644 -2.073 12.797 1.00 86.88 172 ALA A CA 1
ATOM 1395 C C . ALA A 1 172 ? -4.923 -0.777 12.021 1.00 86.88 172 ALA A C 1
ATOM 1397 O O . ALA A 1 172 ? -5.717 0.048 12.456 1.00 86.88 172 ALA A O 1
ATOM 1398 N N . GLU A 1 173 ? -4.337 -0.649 10.829 1.00 88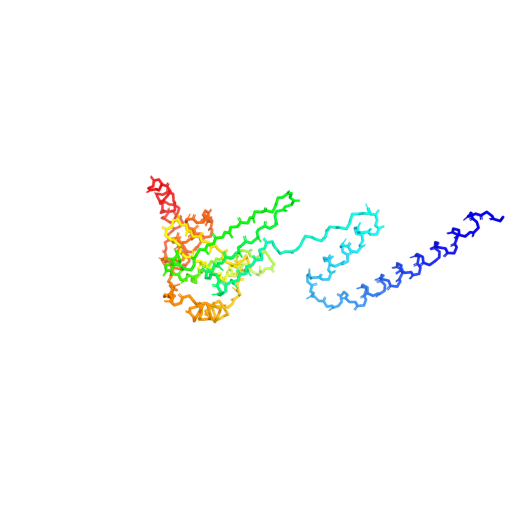.69 173 GLU A N 1
ATOM 1399 C CA . GLU A 1 173 ? -4.585 0.473 9.922 1.00 88.69 173 GLU A CA 1
ATOM 1400 C C . GLU A 1 173 ? -6.056 0.528 9.477 1.00 88.69 173 GLU A C 1
ATOM 1402 O O . GLU A 1 173 ? -6.648 1.605 9.477 1.00 88.69 173 GLU A O 1
ATOM 1407 N N . ALA A 1 174 ? -6.672 -0.621 9.169 1.00 89.12 174 ALA A N 1
ATOM 1408 C CA . ALA A 1 174 ? -8.088 -0.714 8.804 1.00 89.12 174 ALA A CA 1
ATOM 1409 C C . ALA A 1 174 ? -9.022 -0.252 9.938 1.00 89.12 174 ALA A C 1
ATOM 1411 O O . ALA A 1 174 ? -9.937 0.534 9.699 1.00 89.12 174 ALA A O 1
ATOM 1412 N N . ILE A 1 175 ? -8.769 -0.684 11.179 1.00 89.56 175 ILE A N 1
ATOM 1413 C CA . ILE A 1 175 ? -9.540 -0.254 12.359 1.00 89.56 175 ILE A CA 1
ATOM 1414 C C . ILE A 1 175 ? -9.385 1.258 12.572 1.00 89.56 175 ILE A C 1
ATOM 1416 O O . ILE A 1 175 ? -10.368 1.964 12.810 1.00 89.56 175 ILE A O 1
ATOM 1420 N N . THR A 1 176 ? -8.166 1.787 12.447 1.00 90.31 176 THR A N 1
ATOM 1421 C CA . THR A 1 176 ? -7.911 3.225 12.603 1.00 90.31 176 THR A CA 1
ATOM 1422 C C . THR A 1 176 ? -8.592 4.050 11.509 1.00 90.31 176 THR A C 1
ATOM 1424 O O . THR A 1 176 ? -9.179 5.089 11.805 1.00 90.31 176 THR A O 1
ATOM 1427 N N . LEU A 1 177 ? -8.573 3.593 10.255 1.00 90.81 177 LEU A N 1
ATOM 1428 C CA . LEU A 1 177 ? -9.284 4.254 9.159 1.00 90.81 177 LEU A CA 1
ATOM 1429 C C . LEU A 1 177 ? -10.802 4.250 9.396 1.00 90.81 177 LEU A C 1
ATOM 1431 O O . LEU A 1 177 ? -11.440 5.296 9.288 1.00 90.81 177 LEU A O 1
ATOM 1435 N N . ALA A 1 178 ? -11.369 3.101 9.768 1.00 89.81 178 ALA A N 1
ATOM 1436 C CA . ALA A 1 178 ? -12.798 2.957 10.037 1.00 89.81 178 ALA A CA 1
ATOM 1437 C C . ALA A 1 178 ? -13.265 3.861 11.191 1.00 89.81 178 ALA A C 1
ATOM 1439 O O . ALA A 1 178 ? -14.287 4.536 11.088 1.00 89.81 178 ALA A O 1
ATOM 1440 N N . THR A 1 179 ? -12.482 3.944 12.265 1.00 89.88 179 THR A N 1
ATOM 1441 C CA . THR A 1 179 ? -12.809 4.813 13.404 1.00 89.88 179 THR A CA 1
ATOM 1442 C C . THR A 1 179 ? -12.677 6.297 13.072 1.00 89.88 179 THR A C 1
ATOM 1444 O O . THR A 1 179 ? -13.558 7.087 13.399 1.00 89.88 179 THR A O 1
ATOM 1447 N N . ARG A 1 180 ? -11.590 6.700 12.402 1.00 88.19 180 ARG A N 1
ATOM 1448 C CA . ARG A 1 180 ? -11.284 8.120 12.168 1.00 88.19 180 ARG A CA 1
ATOM 1449 C C . ARG A 1 180 ? -11.987 8.729 10.965 1.00 88.19 180 ARG A C 1
ATOM 1451 O O . ARG A 1 180 ? -12.330 9.902 11.017 1.00 88.19 180 ARG A O 1
ATOM 1458 N N . SER A 1 181 ? -12.131 7.980 9.875 1.00 87.50 181 SER A N 1
ATOM 1459 C CA . SER A 1 181 ? -12.682 8.504 8.615 1.00 87.50 181 SER A CA 1
ATOM 1460 C C . SER A 1 181 ? -14.138 8.098 8.395 1.00 87.50 181 SER A C 1
ATOM 1462 O O . SER A 1 181 ? -14.911 8.902 7.891 1.00 87.50 181 SER A O 1
ATOM 1464 N N . LEU A 1 182 ? -14.546 6.902 8.838 1.00 85.12 182 LEU A N 1
ATOM 1465 C CA . LEU A 1 182 ? -15.937 6.439 8.704 1.00 85.12 182 LEU A CA 1
ATOM 1466 C C . LEU A 1 182 ? -16.792 6.688 9.958 1.00 85.12 182 LEU A C 1
ATOM 1468 O O . LEU A 1 182 ? -17.978 6.372 9.955 1.00 85.12 182 LEU A O 1
ATOM 1472 N N . GLY A 1 183 ? -16.209 7.250 11.023 1.00 86.38 183 GLY A N 1
ATOM 1473 C CA . GLY A 1 183 ? -16.926 7.607 12.251 1.00 86.38 183 GLY A CA 1
ATOM 1474 C C . GLY A 1 183 ? -17.411 6.416 13.082 1.00 86.38 183 GLY A C 1
ATOM 1475 O O . GLY A 1 183 ? -18.273 6.592 13.940 1.00 86.38 183 GLY A O 1
ATOM 1476 N N . MET A 1 184 ? -16.882 5.213 12.837 1.00 90.38 184 MET A N 1
ATOM 1477 C CA . MET A 1 184 ? -17.239 4.018 13.603 1.00 90.38 184 MET A CA 1
ATOM 1478 C C . MET A 1 184 ? -16.664 4.079 15.021 1.00 90.38 184 MET A C 1
ATOM 1480 O O . MET A 1 184 ? -15.575 4.609 15.258 1.00 90.38 184 MET A O 1
ATOM 1484 N N . THR A 1 185 ? -17.344 3.458 15.978 1.00 90.62 185 THR A N 1
ATOM 1485 C CA . THR A 1 185 ? -16.734 3.170 17.282 1.00 90.62 185 THR A CA 1
ATOM 1486 C C . THR A 1 185 ? -15.620 2.128 17.137 1.00 90.62 185 THR A C 1
ATOM 1488 O O . THR A 1 185 ? -15.597 1.336 16.196 1.00 90.62 185 THR A O 1
ATOM 1491 N N . VAL A 1 186 ? -14.685 2.081 18.093 1.00 88.50 186 VAL A N 1
ATOM 1492 C CA . VAL A 1 186 ? -13.597 1.079 18.093 1.00 88.50 186 VAL A CA 1
ATOM 1493 C C . VAL A 1 186 ? -14.155 -0.350 18.068 1.00 88.50 186 VAL A C 1
ATOM 1495 O O . VAL A 1 186 ? -13.615 -1.220 17.387 1.00 88.50 186 VAL A O 1
ATOM 1498 N N . THR A 1 187 ? -15.263 -0.585 18.773 1.00 89.31 187 THR A N 1
ATOM 1499 C CA . THR A 1 187 ? -15.954 -1.877 18.817 1.00 89.31 187 THR A CA 1
ATOM 1500 C C . THR A 1 187 ? -16.581 -2.246 17.478 1.00 89.31 187 THR A C 1
ATOM 1502 O O . THR A 1 187 ? -16.379 -3.367 17.015 1.00 89.31 187 THR A O 1
ATOM 1505 N N . GLU A 1 188 ? -17.278 -1.312 16.825 1.00 88.19 188 GLU A N 1
ATOM 1506 C CA . GLU A 1 188 ? -17.867 -1.536 15.497 1.00 88.19 188 GLU A CA 1
ATOM 1507 C C . GLU A 1 188 ? -16.783 -1.771 14.445 1.00 88.19 188 GLU A C 1
ATOM 1509 O O . GLU A 1 188 ? -16.871 -2.718 13.667 1.00 88.19 188 GLU A O 1
ATOM 1514 N N . ALA A 1 189 ? -15.715 -0.969 14.463 1.00 87.56 189 ALA A N 1
ATOM 1515 C CA . ALA A 1 189 ? -14.588 -1.125 13.553 1.00 87.56 189 ALA A CA 1
ATOM 1516 C C . ALA A 1 189 ? -13.901 -2.491 13.724 1.00 87.56 189 ALA A C 1
ATOM 1518 O O . ALA A 1 189 ? -13.614 -3.159 12.732 1.00 87.56 189 ALA A O 1
ATOM 1519 N N . SER A 1 190 ? -13.675 -2.942 14.964 1.00 87.75 190 SER A N 1
ATOM 1520 C CA . SER A 1 190 ? -13.099 -4.270 15.225 1.00 87.75 190 SER A CA 1
ATOM 1521 C C . SER A 1 190 ? -14.008 -5.385 14.713 1.00 87.75 190 SER A C 1
ATOM 1523 O O . SER A 1 190 ? -13.541 -6.278 14.012 1.00 87.75 190 SER A O 1
ATOM 1525 N N . GLN A 1 191 ? -15.311 -5.316 15.003 1.00 88.69 191 GLN A N 1
ATOM 1526 C CA . GLN A 1 191 ? -16.284 -6.310 14.540 1.00 88.69 191 GLN A CA 1
ATOM 1527 C C . GLN A 1 191 ? -16.381 -6.353 13.010 1.00 88.69 191 GLN A C 1
ATOM 1529 O O . GLN A 1 191 ? -16.455 -7.433 12.422 1.00 88.69 191 GLN A O 1
ATOM 1534 N N . TYR A 1 192 ? -16.329 -5.197 12.350 1.00 85.69 192 TYR A N 1
ATOM 1535 C CA . TYR A 1 192 ? -16.306 -5.102 10.894 1.00 85.69 192 TYR A CA 1
ATOM 1536 C C . TYR A 1 192 ? -15.051 -5.762 10.302 1.00 85.69 192 TYR A C 1
ATOM 1538 O O . TYR A 1 192 ? -15.146 -6.600 9.407 1.00 85.69 192 TYR A O 1
ATOM 1546 N N . VAL A 1 193 ? -13.869 -5.448 10.839 1.00 86.31 193 VAL A N 1
ATOM 1547 C CA . VAL A 1 193 ? -12.595 -6.035 10.389 1.00 86.31 193 VAL A CA 1
ATOM 1548 C C . VAL A 1 193 ? -12.542 -7.547 10.626 1.00 86.31 193 VAL A C 1
ATOM 1550 O O . VAL A 1 193 ? -12.000 -8.283 9.798 1.00 86.31 193 VAL A O 1
ATOM 1553 N N . ASP A 1 194 ? -13.092 -8.024 11.741 1.00 84.06 194 ASP A N 1
ATOM 1554 C CA . ASP A 1 194 ? -13.085 -9.446 12.078 1.00 84.06 194 ASP A CA 1
ATOM 1555 C C . ASP A 1 194 ? -14.124 -10.245 11.280 1.00 84.06 194 ASP A C 1
ATOM 1557 O O . ASP A 1 194 ? -13.810 -11.340 10.814 1.00 84.06 194 ASP A O 1
ATOM 1561 N N . SER A 1 195 ? -15.316 -9.693 11.031 1.00 82.88 195 SER A N 1
ATOM 1562 C CA . SER A 1 195 ? -16.333 -10.332 10.180 1.00 82.88 195 SER A CA 1
ATOM 1563 C C . SER A 1 195 ? -15.898 -10.427 8.717 1.00 82.88 195 SER A C 1
ATOM 1565 O O . SER A 1 195 ? -16.072 -11.481 8.107 1.00 82.88 195 SER A O 1
ATOM 1567 N N . ALA A 1 196 ? -15.233 -9.396 8.186 1.00 75.75 196 ALA A N 1
ATOM 1568 C CA . ALA A 1 196 ? -14.703 -9.390 6.822 1.00 75.75 196 ALA A CA 1
ATOM 1569 C C . ALA A 1 196 ? -13.654 -10.489 6.563 1.00 75.75 196 ALA A C 1
ATOM 1571 O O . ALA A 1 196 ? -13.439 -10.877 5.416 1.00 75.75 196 ALA A O 1
ATOM 1572 N N . ARG A 1 197 ? -13.010 -11.013 7.616 1.00 59.47 197 ARG A N 1
ATOM 1573 C CA . ARG A 1 197 ? -12.081 -12.151 7.524 1.00 59.47 197 ARG A CA 1
ATOM 1574 C C . ARG A 1 197 ? -12.764 -13.513 7.481 1.00 59.47 197 ARG A C 1
ATOM 1576 O O . ARG A 1 197 ? -12.153 -14.450 6.989 1.00 59.47 197 ARG A O 1
ATOM 1583 N N . CYS A 1 198 ? -13.970 -13.640 8.025 1.00 50.41 198 CYS A N 1
ATOM 1584 C CA . CYS A 1 198 ? -14.694 -14.913 8.059 1.00 50.41 198 CYS A CA 1
ATOM 1585 C C . CYS A 1 198 ? -15.428 -15.215 6.742 1.00 50.41 198 CYS A C 1
ATOM 1587 O O . CYS A 1 198 ? -15.952 -16.311 6.573 1.00 50.41 198 CYS A O 1
ATOM 1589 N N . SER A 1 199 ? -15.4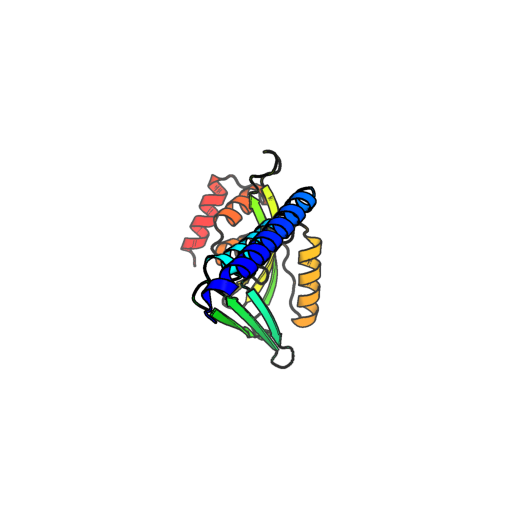85 -14.244 5.830 1.00 46.22 199 SER A N 1
ATOM 1590 C CA . SER A 1 199 ? -16.214 -14.306 4.559 1.00 46.22 199 SER A CA 1
ATOM 1591 C C . SER A 1 199 ? -15.325 -14.431 3.310 1.00 46.22 199 SER A C 1
ATOM 1593 O O . SER A 1 199 ? -15.856 -14.362 2.203 1.00 46.22 199 SER A O 1
ATOM 1595 N N . GLY A 1 200 ? -14.004 -14.581 3.464 1.00 39.81 200 GLY A N 1
ATOM 1596 C CA . GLY A 1 200 ? -13.043 -14.794 2.369 1.00 39.81 200 GLY A CA 1
ATOM 1597 C C . GLY A 1 200 ? -12.283 -16.098 2.538 1.00 39.81 200 GLY A C 1
ATOM 1598 O O . GLY A 1 200 ? -11.961 -16.707 1.498 1.00 39.81 200 GLY A O 1
#

Sequence (200 aa):
MTIRENANWLRYVFWCCTFGLALLAIQNVVSSDDDIGKIIGSILGALLFGFSGFVFKTHKVVFDLNRRTIRLTHKGFRHTAQQTILFADVEHIVVVKTFHYDEDLLPANRWQERWYLALQCRNEIVTLTHNPSVRKEEARLLAEKLQLILGVEILDSDQESLATLLKTGRKAEAITLATRSLGMTVTEASQYVDSARCSG

Radius of gyration: 23.59 Å; chains: 1; bounding box: 80×36×46 Å

Secondary structure (DSSP, 8-state):
--TTTTHHHHHHHHHHHHHHHHHHHHHHTTS--TTHHHHHHHHHHHHHH---------EEEEEETTTTEEEEEEE-SS-EEEEEEEGGGEEEEEEEEEEEE-TTS-GGGSEEEEEEEEEEESS-EEE--SSPBSSHHHHHHHHHHHHHHH--EEE--HHHHHHHHHHTT-HHHHHHHHHHTS---HHHHHHHHHHHHHT-

pLDDT: mean 75.58, std 17.22, range [33.5, 95.44]

Foldseek 3Di:
DDPVVVVVVVVVVVVVVVVVVVVVCVVCVVDDDPVVVLVVVQVCCCVPPVDNDDDDDFWDWDQDLVQQKIWTWGDDPPDIDIDIDHLVQFAEKEWAWWWAAQPVDDPVPRTAIFTFIWTDGPVAIGTRDPGTHSDSVVRVVVRVVVCVRSVHYYHYDLVVNLVNCLRVVVLVRNLVSCCPVVVDDSVRSNVVSVVVVVVD